Protein AF-A0A4Q2J8V8-F1 (afdb_monomer_lite)

InterPro domains:
  IPR059364 Domain of unknown function DUF8320 [PF26994] (10-157)

Secondary structure (DSSP, 8-state):
-----HHHHHHHHHHHHHHHHHHHHHHTTSTT-S-SHHHHHHHHHHHHHHHHHHS--S-SSPPHHHHHHHHHHHHHHHHHHHTTS-TTS--GGGGHHHHHHHHHHHHHHHTT-HHHHHHHHHHHHHHHHHHH-TTHHHHTTHHHHHHHHHHHHHHHHHHHHHHHHHHHHHHHHHHHHHHHHHHHHHHHHHHHHHHHHHHHHGGG-

pLDDT: mean 91.5, std 7.96, range [43.88, 98.44]

Radius of gyration: 29.3 Å; chains: 1; bounding box: 74×29×94 Å

Foldseek 3Di:
DPDPDPVVVLVVLVVLLVVLLVLLVVLLVDPQFPDNVLSVVLSVLLVVLSCVLSPDDPDLADDVVSLVSLLVSLQSNLVSLLVGHQLPDDSDSSLSSLSSNLSSLLSNLLSVNLVSSVNSLVSSQVSQCVRNRNVVCVVSCSVVSVVSSVVSNVVSVVVVVVVVVVVVVVVVVVVVVVVVVVVVVVVVVVVVVVVVVCVVCVVVD

Organism: NCBI:txid1817495

Structure (mmCIF, N/CA/C/O backbone):
data_AF-A0A4Q2J8V8-F1
#
_entry.id   AF-A0A4Q2J8V8-F1
#
loop_
_atom_site.group_PDB
_atom_site.id
_atom_site.type_symbol
_atom_site.label_atom_id
_atom_site.label_alt_id
_atom_site.label_comp_id
_atom_site.label_asym_id
_atom_site.label_entity_id
_atom_site.label_seq_id
_atom_site.pdbx_PDB_ins_code
_atom_site.Cartn_x
_atom_site.Cartn_y
_atom_site.Cartn_z
_atom_site.occupancy
_atom_site.B_iso_or_equiv
_atom_site.auth_seq_id
_atom_site.auth_comp_id
_atom_site.auth_asym_id
_atom_site.auth_atom_id
_atom_site.pdbx_PDB_model_num
ATOM 1 N N . MET A 1 1 ? -5.535 7.474 26.775 1.00 45.59 1 MET A N 1
ATOM 2 C CA . MET A 1 1 ? -5.120 6.498 25.738 1.00 45.59 1 MET A CA 1
ATOM 3 C C . MET A 1 1 ? -4.343 7.250 24.671 1.00 45.59 1 MET A C 1
ATOM 5 O O . MET A 1 1 ? -4.826 8.285 24.233 1.00 45.59 1 MET A O 1
ATOM 9 N N . ILE A 1 2 ? -3.155 6.781 24.283 1.00 43.88 2 ILE A N 1
ATOM 10 C CA . ILE A 1 2 ? -2.355 7.425 23.232 1.00 43.88 2 ILE A CA 1
ATOM 11 C C . ILE A 1 2 ? -2.978 7.044 21.883 1.00 43.88 2 ILE A C 1
ATOM 13 O O . ILE A 1 2 ? -2.693 5.987 21.329 1.00 43.88 2 ILE A O 1
ATOM 17 N N . SER A 1 3 ? -3.909 7.853 21.379 1.00 60.44 3 SER A N 1
ATOM 18 C CA . SER A 1 3 ? -4.409 7.704 20.014 1.00 60.44 3 SER A CA 1
ATOM 19 C C . SER A 1 3 ? -3.409 8.355 19.067 1.00 60.44 3 SER A C 1
ATOM 21 O O . SER A 1 3 ? -3.264 9.577 19.088 1.00 60.44 3 SER A O 1
ATOM 23 N N . VAL A 1 4 ? -2.730 7.566 18.234 1.00 66.81 4 VAL A N 1
ATOM 24 C CA . VAL A 1 4 ? -1.913 8.130 17.153 1.00 66.81 4 VAL A CA 1
ATOM 25 C C . VAL A 1 4 ? -2.839 8.946 16.247 1.00 66.81 4 VAL A C 1
ATOM 27 O O . VAL A 1 4 ? -3.830 8.404 15.739 1.00 66.81 4 VAL A O 1
ATOM 30 N N . PRO A 1 5 ? -2.586 10.251 16.063 1.00 76.62 5 PRO A N 1
ATOM 31 C CA . PRO A 1 5 ? -3.500 11.085 15.315 1.00 76.62 5 PRO A CA 1
ATOM 32 C C . PRO A 1 5 ? -3.429 10.723 13.829 1.00 76.62 5 PRO A C 1
ATOM 34 O O . PRO A 1 5 ? -2.355 10.535 13.259 1.00 76.62 5 PRO A O 1
ATOM 37 N N . ARG A 1 6 ? -4.594 10.630 13.178 1.00 77.94 6 ARG A N 1
ATOM 38 C CA . ARG A 1 6 ? -4.721 10.186 11.775 1.00 77.94 6 ARG A CA 1
ATOM 39 C C . ARG A 1 6 ? -3.856 11.002 10.810 1.00 77.94 6 ARG A C 1
ATOM 41 O O . ARG A 1 6 ? -3.369 10.453 9.829 1.00 77.94 6 ARG A O 1
ATOM 48 N N . TRP A 1 7 ? -3.664 12.291 11.092 1.00 80.38 7 TRP A N 1
ATOM 49 C CA . TRP A 1 7 ? -2.834 13.173 10.272 1.00 80.38 7 TRP A CA 1
ATOM 50 C C . TRP A 1 7 ? -1.360 12.767 10.281 1.00 80.38 7 TRP A C 1
ATOM 52 O O . TRP A 1 7 ? -0.717 12.897 9.249 1.00 80.38 7 TRP A O 1
ATOM 62 N N . LEU A 1 8 ? -0.844 12.208 11.382 1.00 84.25 8 LEU A N 1
ATOM 63 C CA . LEU A 1 8 ? 0.545 11.756 11.461 1.00 84.25 8 LEU A CA 1
ATOM 64 C C . LEU A 1 8 ? 0.777 10.548 10.549 1.00 84.25 8 LEU A C 1
ATOM 66 O O . LEU A 1 8 ? 1.771 10.498 9.837 1.00 84.25 8 LEU A O 1
ATOM 70 N N . LEU A 1 9 ? -0.175 9.609 10.513 1.00 83.69 9 LEU A N 1
ATOM 71 C CA . LEU A 1 9 ? -0.123 8.464 9.599 1.00 83.69 9 LEU A CA 1
ATOM 72 C C . LEU A 1 9 ? -0.198 8.908 8.131 1.00 83.69 9 LEU A C 1
ATOM 74 O O . LEU A 1 9 ? 0.529 8.378 7.297 1.00 83.69 9 LEU A O 1
ATOM 78 N N . MET A 1 10 ? -1.043 9.898 7.819 1.00 85.94 10 MET A N 1
ATOM 79 C CA . MET A 1 10 ? -1.139 10.464 6.466 1.00 85.94 10 MET A CA 1
ATOM 80 C C . MET A 1 10 ? 0.131 11.227 6.075 1.00 85.94 10 MET A C 1
ATOM 82 O O . MET A 1 10 ? 0.609 11.061 4.959 1.00 85.94 10 MET A O 1
ATOM 86 N N . ALA A 1 11 ? 0.704 12.013 6.990 1.00 88.88 11 ALA A N 1
ATOM 87 C CA . ALA A 1 11 ? 1.948 12.744 6.766 1.00 88.88 11 ALA A CA 1
ATOM 88 C C . ALA A 1 11 ? 3.130 11.791 6.556 1.00 88.88 11 ALA A C 1
ATOM 90 O O . ALA A 1 11 ? 3.909 11.981 5.628 1.00 88.88 11 ALA A O 1
ATOM 91 N N . LEU A 1 12 ? 3.228 10.730 7.361 1.00 90.94 12 LEU A N 1
ATOM 92 C CA . LEU A 1 12 ? 4.257 9.706 7.208 1.00 90.94 12 LEU A CA 1
ATOM 93 C C . LEU A 1 12 ? 4.132 8.991 5.857 1.00 90.94 12 LEU A C 1
ATOM 95 O O . LEU A 1 12 ? 5.120 8.862 5.138 1.00 90.94 12 LEU A O 1
ATOM 99 N N . ALA A 1 13 ? 2.917 8.582 5.480 1.00 92.25 13 ALA A N 1
ATOM 100 C CA . ALA A 1 13 ? 2.662 7.955 4.186 1.00 92.25 13 ALA A CA 1
ATOM 101 C C . ALA A 1 13 ? 2.977 8.896 3.010 1.00 92.25 13 ALA A C 1
ATOM 103 O O . ALA A 1 13 ? 3.591 8.471 2.031 1.00 92.25 13 ALA A O 1
ATOM 104 N N . ALA A 1 14 ? 2.614 10.178 3.118 1.00 94.12 14 ALA A N 1
ATOM 105 C CA . ALA A 1 14 ? 2.947 11.194 2.124 1.00 94.12 14 ALA A CA 1
ATOM 106 C C . ALA A 1 14 ? 4.464 11.403 2.012 1.00 94.12 14 ALA A C 1
ATOM 108 O O . ALA A 1 14 ? 4.983 11.480 0.903 1.00 94.12 14 ALA A O 1
ATOM 109 N N . MET A 1 15 ? 5.180 11.433 3.139 1.00 96.06 15 MET A N 1
ATOM 110 C CA . MET A 1 15 ? 6.633 11.604 3.177 1.00 96.06 15 MET A CA 1
ATOM 111 C C . MET A 1 15 ? 7.363 10.429 2.519 1.00 96.06 15 MET A C 1
ATOM 113 O O . MET A 1 15 ? 8.197 10.654 1.646 1.00 96.06 15 MET A O 1
ATOM 117 N N . PHE A 1 16 ? 7.013 9.185 2.867 1.00 95.44 16 PHE A N 1
ATOM 118 C CA . PHE A 1 16 ? 7.570 7.999 2.202 1.00 95.44 16 PHE A CA 1
ATOM 119 C C . PHE A 1 16 ? 7.258 7.989 0.707 1.00 95.44 16 PHE A C 1
ATOM 121 O O . PHE A 1 16 ? 8.121 7.683 -0.109 1.00 95.44 16 PHE A O 1
ATOM 128 N N . SER A 1 17 ? 6.041 8.374 0.330 1.00 96.38 17 SER A N 1
ATOM 129 C CA . SER A 1 17 ? 5.667 8.409 -1.080 1.00 96.38 17 SER A CA 1
ATOM 130 C C . SER A 1 17 ? 6.425 9.484 -1.855 1.00 96.38 17 SER A C 1
ATOM 132 O O . SER A 1 17 ? 6.898 9.216 -2.955 1.00 96.38 17 SER A O 1
ATOM 134 N N . GLY A 1 18 ? 6.594 10.671 -1.270 1.00 96.44 18 GLY A N 1
ATOM 135 C CA . GLY A 1 18 ? 7.409 11.740 -1.841 1.00 96.44 18 GLY A CA 1
ATOM 136 C C . GLY A 1 18 ? 8.874 11.334 -1.982 1.00 96.44 18 GLY A C 1
ATOM 137 O O . GLY A 1 18 ? 9.479 11.603 -3.014 1.00 96.44 18 GLY A O 1
ATOM 138 N N . TYR A 1 19 ? 9.423 10.613 -1.002 1.00 96.94 19 TYR A N 1
ATOM 139 C CA . TYR A 1 19 ? 10.772 10.055 -1.087 1.00 96.94 19 TYR A CA 1
ATOM 140 C C . TYR A 1 19 ? 10.945 9.129 -2.303 1.00 96.94 19 TYR A C 1
ATOM 142 O O . TYR A 1 19 ? 11.904 9.289 -3.054 1.00 96.94 19 TYR A O 1
ATOM 150 N N . HIS A 1 20 ? 9.986 8.237 -2.575 1.00 96.56 20 HIS A N 1
ATOM 151 C CA . HIS A 1 20 ? 10.044 7.364 -3.758 1.00 96.56 20 HIS A CA 1
ATOM 152 C C . HIS A 1 20 ? 9.942 8.134 -5.077 1.00 96.56 20 HIS A C 1
ATOM 154 O O . HIS A 1 20 ? 10.605 7.775 -6.046 1.00 96.56 20 HIS A O 1
ATOM 160 N N . VAL A 1 21 ? 9.163 9.222 -5.111 1.00 96.62 21 VAL A N 1
ATOM 161 C CA . VAL A 1 21 ? 9.118 10.127 -6.272 1.00 96.62 21 VAL A CA 1
ATOM 162 C C . VAL A 1 21 ? 10.477 10.792 -6.487 1.00 96.62 21 VAL A C 1
ATOM 164 O O . VAL A 1 21 ? 10.950 10.835 -7.618 1.00 96.62 21 VAL A O 1
ATOM 167 N N . VAL A 1 22 ? 11.134 11.261 -5.422 1.00 96.56 22 VAL A N 1
ATOM 168 C CA . VAL A 1 22 ? 12.486 11.838 -5.507 1.00 96.56 22 VAL A CA 1
ATOM 169 C C . VAL A 1 22 ? 13.489 10.811 -6.031 1.00 96.56 22 VAL A C 1
ATOM 171 O O . VAL A 1 22 ? 14.269 11.141 -6.922 1.00 96.56 22 VAL A O 1
ATOM 174 N N . LEU A 1 23 ? 13.438 9.564 -5.551 1.00 93.94 23 LEU A N 1
ATOM 175 C CA . LEU A 1 23 ? 14.290 8.489 -6.063 1.00 93.94 23 LEU A CA 1
ATOM 176 C C . LEU A 1 23 ? 14.040 8.224 -7.551 1.00 93.94 23 LEU A C 1
ATOM 178 O O . LEU A 1 23 ? 14.992 8.184 -8.330 1.00 93.94 23 LEU A O 1
ATOM 182 N N . GLY A 1 24 ? 12.780 8.114 -7.972 1.00 93.56 24 GLY A N 1
ATOM 183 C CA . GLY A 1 24 ? 12.466 7.894 -9.380 1.00 93.56 24 GLY A CA 1
ATOM 184 C C . GLY A 1 24 ? 12.870 9.069 -10.270 1.00 93.56 24 GLY A C 1
ATOM 185 O O . GLY A 1 24 ? 13.448 8.850 -11.331 1.00 93.56 24 GLY A O 1
ATOM 186 N N . VAL A 1 25 ? 12.685 10.314 -9.825 1.00 94.12 25 VAL A N 1
ATOM 187 C CA . VAL A 1 25 ? 13.192 11.492 -10.546 1.00 94.12 25 VAL A CA 1
ATOM 188 C C . VAL A 1 25 ? 14.720 11.481 -10.614 1.00 94.12 25 VAL A C 1
ATOM 190 O O . VAL A 1 25 ? 15.277 11.746 -11.673 1.00 94.12 25 VAL A O 1
ATOM 193 N N . SER A 1 26 ? 15.410 11.120 -9.529 1.00 92.25 26 SER A N 1
ATOM 194 C CA . SER A 1 26 ? 16.874 11.020 -9.534 1.00 92.25 26 SER A CA 1
ATOM 195 C C . SER A 1 26 ? 17.377 9.935 -10.489 1.00 92.25 26 SER A C 1
ATOM 197 O O . SER A 1 26 ? 18.391 10.134 -11.150 1.00 92.25 26 SER A O 1
ATOM 199 N N . SER A 1 27 ? 16.629 8.838 -10.656 1.00 91.25 27 SER A N 1
ATOM 200 C CA . SER A 1 27 ? 16.987 7.776 -11.603 1.00 91.25 27 SER A CA 1
ATOM 201 C C . SER A 1 27 ? 16.962 8.229 -13.066 1.00 91.25 27 SER A C 1
ATOM 203 O O . SER A 1 27 ? 17.687 7.663 -13.874 1.00 91.25 27 SER A O 1
ATOM 205 N N . LEU A 1 28 ? 16.210 9.289 -13.400 1.00 89.06 28 LEU A N 1
ATOM 206 C CA . LEU A 1 28 ? 16.206 9.879 -14.747 1.00 89.06 28 LEU A CA 1
ATOM 207 C C . LEU A 1 28 ? 17.520 10.588 -15.093 1.00 89.06 28 LEU A C 1
ATOM 209 O O . LEU A 1 28 ? 17.801 10.793 -16.268 1.00 89.06 28 LEU A O 1
ATOM 213 N N . SER A 1 29 ? 18.302 10.990 -14.086 1.00 84.19 29 SER A N 1
ATOM 214 C CA . SER A 1 29 ? 19.628 11.588 -14.295 1.00 84.19 29 SER A CA 1
ATOM 215 C C . SER A 1 29 ? 20.743 10.555 -14.462 1.00 84.19 29 SER A C 1
ATOM 217 O O . SER A 1 29 ? 21.890 10.932 -14.688 1.00 84.19 29 SER A O 1
ATOM 219 N N . THR A 1 30 ? 20.416 9.266 -14.358 1.00 78.25 30 THR A N 1
ATOM 220 C CA . THR A 1 30 ? 21.373 8.169 -14.482 1.00 78.25 30 THR A CA 1
ATOM 221 C C . THR A 1 30 ? 21.195 7.470 -15.831 1.00 78.25 30 THR A C 1
ATOM 223 O O . THR A 1 30 ? 20.083 7.087 -16.190 1.00 78.25 30 THR A O 1
ATOM 226 N N . ASP A 1 31 ? 22.293 7.193 -16.538 1.00 78.94 31 ASP A N 1
ATOM 227 C CA . ASP A 1 31 ? 22.302 6.498 -17.844 1.00 78.94 31 ASP A CA 1
ATOM 228 C C . ASP A 1 31 ? 21.993 4.984 -17.758 1.00 78.94 31 ASP A C 1
ATOM 230 O O . ASP A 1 31 ? 22.328 4.207 -18.648 1.00 78.94 31 ASP A O 1
ATOM 234 N N . VAL A 1 32 ? 21.350 4.534 -16.678 1.00 82.25 32 VAL A N 1
ATOM 235 C CA . VAL A 1 32 ? 20.979 3.122 -16.463 1.00 82.25 32 VAL A CA 1
ATOM 236 C C . VAL A 1 32 ? 19.744 2.737 -17.286 1.00 82.25 32 VAL A C 1
ATOM 238 O O . VAL A 1 32 ? 19.481 1.558 -17.499 1.00 82.25 32 VAL A O 1
ATOM 241 N N . THR A 1 33 ? 18.967 3.718 -17.753 1.00 82.69 33 THR A N 1
ATOM 242 C CA . THR A 1 33 ? 17.658 3.477 -18.373 1.00 82.69 33 THR A CA 1
ATOM 243 C C . THR A 1 33 ? 17.691 3.725 -19.874 1.00 82.69 33 THR A C 1
ATOM 245 O O . THR A 1 33 ? 18.186 4.751 -20.331 1.00 82.69 33 THR A O 1
ATOM 248 N N . ALA A 1 34 ? 17.137 2.794 -20.657 1.00 82.56 34 ALA A N 1
ATOM 249 C CA . ALA A 1 34 ? 17.135 2.906 -22.119 1.00 82.56 34 ALA A CA 1
ATOM 250 C C . ALA A 1 34 ? 16.266 4.072 -22.630 1.00 82.56 34 ALA A C 1
ATOM 252 O O . ALA A 1 34 ? 16.571 4.692 -23.649 1.00 82.56 34 ALA A O 1
ATOM 253 N N . SER A 1 35 ? 15.172 4.378 -21.928 1.00 89.75 35 SER A N 1
ATOM 254 C CA . SER A 1 35 ? 14.306 5.517 -22.215 1.00 89.75 35 SER A CA 1
ATOM 255 C C . SER A 1 35 ? 13.733 6.116 -20.926 1.00 89.75 35 SER A C 1
ATOM 257 O O . SER A 1 35 ? 13.268 5.369 -20.062 1.00 89.75 35 SER A O 1
ATOM 259 N N . PRO A 1 36 ? 13.656 7.455 -20.806 1.00 91.75 36 PRO A N 1
ATOM 260 C CA . PRO A 1 36 ? 13.073 8.100 -19.630 1.00 91.75 36 PRO A CA 1
ATOM 261 C C . PRO A 1 36 ? 11.540 7.989 -19.577 1.00 91.75 36 PRO A C 1
ATOM 263 O O . PRO A 1 36 ? 10.939 8.107 -18.508 1.00 91.75 36 PRO A O 1
ATOM 266 N N . TRP A 1 37 ? 10.872 7.768 -20.715 1.00 94.69 37 TRP A N 1
ATOM 267 C CA . TRP A 1 37 ? 9.411 7.875 -20.808 1.00 94.69 37 TRP A CA 1
ATOM 268 C C . TRP A 1 37 ? 8.645 6.871 -19.933 1.00 94.69 37 TRP A C 1
ATOM 270 O O . TRP A 1 37 ? 7.728 7.303 -19.230 1.00 94.69 37 TRP A O 1
ATOM 280 N N . PRO A 1 38 ? 8.998 5.571 -19.885 1.00 94.81 38 PRO A N 1
ATOM 281 C CA . PRO A 1 38 ? 8.308 4.613 -19.016 1.00 94.81 38 PRO A CA 1
ATOM 282 C C . PRO A 1 38 ? 8.432 4.954 -17.528 1.00 94.81 38 PRO A C 1
ATOM 284 O O . PRO A 1 38 ? 7.484 4.748 -16.772 1.00 94.81 38 PRO A O 1
ATOM 287 N N . ILE A 1 39 ? 9.558 5.544 -17.115 1.00 94.50 39 ILE A N 1
ATOM 288 C CA . ILE A 1 39 ? 9.787 5.986 -15.733 1.00 94.50 39 ILE A CA 1
ATOM 289 C C . ILE A 1 39 ? 8.921 7.200 -15.411 1.00 94.50 39 ILE A C 1
ATOM 291 O O . ILE A 1 39 ? 8.288 7.235 -14.359 1.00 94.50 39 ILE A O 1
ATOM 295 N N . ILE A 1 40 ? 8.830 8.169 -16.328 1.00 95.75 40 ILE A N 1
ATOM 296 C CA . ILE A 1 40 ? 7.947 9.334 -16.175 1.00 95.75 40 ILE A CA 1
ATOM 297 C C . ILE A 1 40 ? 6.487 8.883 -16.043 1.00 95.75 40 ILE A C 1
ATOM 299 O O . ILE A 1 40 ? 5.779 9.339 -15.145 1.00 95.75 40 ILE A O 1
ATOM 303 N N . VAL A 1 41 ? 6.037 7.948 -16.885 1.00 97.38 41 VAL A N 1
ATOM 304 C CA . VAL A 1 41 ? 4.679 7.386 -16.796 1.00 97.38 41 VAL A CA 1
ATOM 305 C C . VAL A 1 41 ? 4.471 6.671 -15.458 1.00 97.38 41 VAL A C 1
ATOM 307 O O . VAL A 1 41 ? 3.460 6.906 -14.796 1.00 97.38 41 VAL A O 1
ATOM 310 N N . ALA A 1 42 ? 5.431 5.854 -15.018 1.00 97.31 42 ALA A N 1
ATOM 311 C CA . ALA A 1 42 ? 5.375 5.170 -13.728 1.00 97.31 42 ALA A CA 1
ATOM 312 C C . ALA A 1 42 ? 5.293 6.155 -12.545 1.00 97.31 42 ALA A C 1
ATOM 314 O O . ALA A 1 42 ? 4.480 5.961 -11.641 1.00 97.31 42 ALA A O 1
ATOM 315 N N . LEU A 1 43 ? 6.075 7.240 -12.573 1.00 97.62 43 LEU A N 1
ATOM 316 C CA . LEU A 1 43 ? 6.043 8.308 -11.571 1.00 97.62 43 LEU A CA 1
ATOM 317 C C . LEU A 1 43 ? 4.677 8.994 -11.510 1.00 97.62 43 LEU A C 1
ATOM 319 O O . LEU A 1 43 ? 4.135 9.180 -10.420 1.00 97.62 43 LEU A O 1
ATOM 323 N N . VAL A 1 44 ? 4.100 9.337 -12.665 1.00 97.94 44 VAL A N 1
ATOM 324 C CA . VAL A 1 44 ? 2.778 9.975 -12.737 1.00 97.94 44 VAL A CA 1
ATOM 325 C C . VAL A 1 44 ? 1.696 9.040 -12.198 1.00 97.94 44 VAL A C 1
ATOM 327 O O . VAL A 1 44 ? 0.903 9.455 -11.354 1.00 97.94 44 VAL A O 1
ATOM 330 N N . LEU A 1 45 ? 1.684 7.774 -12.625 1.00 98.25 45 LEU A N 1
ATOM 331 C CA . LEU A 1 45 ? 0.721 6.778 -12.145 1.00 98.25 45 LEU A CA 1
ATOM 332 C C . LEU A 1 45 ? 0.803 6.598 -10.626 1.00 98.25 45 LEU A C 1
ATOM 334 O O . LEU A 1 45 ? -0.219 6.626 -9.939 1.00 98.25 45 LEU A O 1
ATOM 338 N N . TYR A 1 46 ? 2.021 6.471 -10.100 1.00 98.25 46 TYR A N 1
ATOM 339 C CA . TYR A 1 46 ? 2.265 6.327 -8.671 1.00 98.25 46 TYR A CA 1
ATOM 340 C C . TYR A 1 46 ? 1.827 7.556 -7.871 1.00 98.25 46 TYR A C 1
ATOM 342 O O . TYR A 1 46 ? 1.137 7.423 -6.857 1.00 98.25 46 TYR A O 1
ATOM 350 N N . ALA A 1 47 ? 2.197 8.754 -8.328 1.00 97.62 47 ALA A N 1
ATOM 351 C CA . ALA A 1 47 ? 1.844 10.002 -7.665 1.00 97.62 47 ALA A CA 1
ATOM 352 C C . ALA A 1 47 ? 0.324 10.207 -7.638 1.00 97.62 47 ALA A C 1
ATOM 354 O O . ALA A 1 47 ? -0.232 10.517 -6.585 1.00 97.62 47 ALA A O 1
ATOM 355 N N . VAL A 1 48 ? -0.362 9.970 -8.762 1.00 97.81 48 VAL A N 1
ATOM 356 C CA . VAL A 1 48 ? -1.825 10.088 -8.854 1.00 97.81 48 VAL A CA 1
ATOM 357 C C . VAL A 1 48 ? -2.514 9.095 -7.920 1.00 97.81 48 VAL A C 1
ATOM 359 O O . VAL A 1 48 ? -3.361 9.507 -7.127 1.00 97.81 48 VAL A O 1
ATOM 362 N N . ALA A 1 49 ? -2.132 7.815 -7.957 1.00 97.62 49 ALA A N 1
ATOM 363 C CA . ALA A 1 49 ? -2.706 6.799 -7.074 1.00 97.62 49 ALA A CA 1
ATOM 364 C C . ALA A 1 49 ? -2.502 7.159 -5.598 1.00 97.62 49 ALA A C 1
ATOM 366 O O . ALA A 1 49 ? -3.453 7.193 -4.822 1.00 97.62 49 ALA A O 1
ATOM 367 N N . THR A 1 50 ? -1.282 7.554 -5.231 1.00 96.69 50 THR A N 1
ATOM 368 C CA . THR A 1 50 ? -0.951 7.965 -3.864 1.00 96.69 50 THR A CA 1
ATOM 369 C C . THR A 1 50 ? -1.791 9.161 -3.411 1.00 96.69 50 THR A C 1
ATOM 371 O O . THR A 1 50 ? -2.371 9.126 -2.325 1.00 96.69 50 THR A O 1
ATOM 374 N N . VAL A 1 51 ? -1.886 10.220 -4.222 1.00 95.94 51 VAL A N 1
ATOM 375 C CA . VAL A 1 51 ? -2.654 11.429 -3.880 1.00 95.94 51 VAL A CA 1
ATOM 376 C C . VAL A 1 51 ? -4.131 11.097 -3.682 1.00 95.94 51 VAL A C 1
ATOM 378 O O . VAL A 1 51 ? -4.728 11.532 -2.696 1.00 95.94 51 VAL A O 1
ATOM 381 N N . LEU A 1 52 ? -4.717 10.287 -4.565 1.00 95.12 52 LEU A N 1
ATOM 382 C CA . LEU A 1 52 ? -6.106 9.849 -4.428 1.00 95.12 52 LEU A CA 1
ATOM 383 C C . LEU A 1 52 ? -6.309 8.977 -3.178 1.00 95.12 52 LEU A C 1
ATOM 385 O O . LEU A 1 52 ? -7.314 9.116 -2.475 1.00 95.12 52 LEU A O 1
ATOM 389 N N . SER A 1 53 ? -5.348 8.109 -2.865 1.00 93.81 53 SER A N 1
ATOM 390 C CA . SER A 1 53 ? -5.400 7.192 -1.722 1.00 93.81 53 SER A CA 1
ATOM 391 C C . SER A 1 53 ? -5.197 7.883 -0.375 1.00 93.81 53 SER A C 1
ATOM 393 O O . SER A 1 53 ? -5.788 7.445 0.620 1.00 93.81 53 SER A O 1
ATOM 395 N N . LEU A 1 54 ? -4.448 8.989 -0.346 1.00 92.12 54 LEU A N 1
ATOM 396 C CA . LEU A 1 54 ? -4.246 9.844 0.828 1.00 92.12 54 LEU A CA 1
ATOM 397 C C . LEU A 1 54 ? -5.265 10.982 0.950 1.00 92.12 54 LEU A C 1
ATOM 399 O O . LEU A 1 54 ? -5.298 11.650 1.986 1.00 92.12 54 LEU A O 1
ATOM 403 N N . TRP A 1 55 ? -6.110 11.198 -0.063 1.00 88.81 55 TRP A N 1
ATOM 404 C CA . TRP A 1 55 ? -7.083 12.284 -0.053 1.00 88.81 55 TRP A CA 1
ATOM 405 C C . TRP A 1 55 ? -7.976 12.226 1.201 1.00 88.81 55 TRP A C 1
ATOM 407 O O . TRP A 1 55 ? -8.460 11.140 1.551 1.00 88.81 55 TRP A O 1
ATOM 417 N N . PRO A 1 56 ? -8.246 13.364 1.879 1.00 78.88 56 PRO A N 1
ATOM 418 C CA . PRO A 1 56 ? -9.067 13.398 3.086 1.00 78.88 56 PRO A CA 1
ATOM 419 C C . PRO A 1 56 ? -10.482 12.849 2.847 1.00 78.88 56 PRO A C 1
ATOM 421 O O . PRO A 1 56 ? -11.402 13.552 2.432 1.00 78.88 56 PRO A O 1
ATOM 424 N N . ALA A 1 57 ? -10.679 11.561 3.124 1.00 74.19 57 ALA A N 1
ATOM 425 C CA . ALA A 1 57 ? -11.955 10.884 2.955 1.00 74.19 57 ALA A CA 1
ATOM 426 C C . ALA A 1 57 ? -12.667 10.709 4.303 1.00 74.19 57 ALA A C 1
ATOM 428 O O . ALA A 1 57 ? -12.079 10.263 5.290 1.00 74.19 57 ALA A O 1
ATOM 429 N N . ARG A 1 58 ? -13.982 10.973 4.331 1.00 69.31 58 ARG A N 1
ATOM 430 C CA . ARG A 1 58 ? -14.833 10.741 5.517 1.00 69.31 58 ARG A CA 1
ATOM 431 C C . ARG A 1 58 ? -14.949 9.259 5.896 1.00 69.31 58 ARG A C 1
ATOM 433 O O . ARG A 1 58 ? -15.231 8.936 7.047 1.00 69.31 58 ARG A O 1
ATOM 440 N N . ARG A 1 59 ? -14.760 8.343 4.938 1.00 77.12 59 ARG A N 1
ATOM 441 C CA . ARG A 1 59 ? -14.900 6.893 5.149 1.00 77.12 59 ARG A CA 1
ATOM 442 C C . ARG A 1 59 ? -13.577 6.266 5.580 1.00 77.12 59 ARG A C 1
ATOM 444 O O . ARG A 1 59 ? -12.542 6.463 4.949 1.00 77.12 59 ARG A O 1
ATOM 451 N N . ALA A 1 60 ? -13.641 5.440 6.626 1.00 76.50 60 ALA A N 1
ATOM 452 C CA . ALA A 1 60 ? -12.487 4.690 7.119 1.00 76.50 60 ALA A CA 1
ATOM 453 C C . ALA A 1 60 ? -12.012 3.598 6.141 1.00 76.50 60 ALA A C 1
ATOM 455 O O . ALA A 1 60 ? -10.819 3.320 6.098 1.00 76.50 60 ALA A O 1
ATOM 456 N N . ARG A 1 61 ? -12.930 2.989 5.375 1.00 87.94 61 ARG A N 1
ATOM 457 C CA . ARG A 1 61 ? -12.612 2.024 4.310 1.00 87.94 61 ARG A CA 1
ATOM 458 C C . ARG A 1 61 ? -12.515 2.750 2.969 1.00 87.94 61 ARG A C 1
ATOM 460 O O . ARG A 1 61 ? -13.389 3.554 2.640 1.00 87.94 61 ARG A O 1
ATOM 467 N N . MET A 1 62 ? -11.463 2.452 2.221 1.00 91.19 62 MET A N 1
ATOM 468 C CA . MET A 1 62 ? -11.243 2.909 0.849 1.00 91.19 62 MET A CA 1
ATOM 469 C C . MET A 1 62 ? -12.255 2.309 -0.134 1.00 91.19 62 MET A C 1
ATOM 471 O O . MET A 1 62 ? -12.613 1.148 0.041 1.00 91.19 62 MET A O 1
ATOM 475 N N . PRO A 1 63 ? -12.756 3.060 -1.134 1.00 93.88 63 PRO A N 1
ATOM 476 C CA . PRO A 1 63 ? -13.653 2.495 -2.140 1.00 93.88 63 PRO A CA 1
ATOM 477 C C . PRO A 1 63 ? -12.927 1.466 -3.016 1.00 93.88 63 PRO A C 1
ATOM 479 O O . PRO A 1 63 ? -11.737 1.606 -3.287 1.00 93.88 63 PRO A O 1
ATOM 482 N N . ASP A 1 64 ? -13.656 0.444 -3.466 1.00 94.75 64 ASP A N 1
ATOM 483 C CA . ASP A 1 64 ? -13.069 -0.711 -4.158 1.00 94.75 64 ASP A CA 1
ATOM 484 C C . ASP A 1 64 ? -12.461 -0.347 -5.521 1.00 94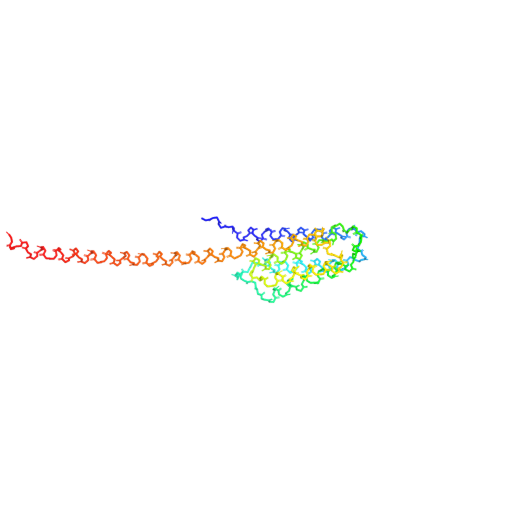.75 64 ASP A C 1
ATOM 486 O O . ASP A 1 64 ? -11.428 -0.898 -5.883 1.00 94.75 64 ASP A O 1
ATOM 490 N N . TRP A 1 65 ? -13.013 0.645 -6.234 1.00 95.62 65 TRP A N 1
ATOM 491 C CA . TRP A 1 65 ? -12.428 1.133 -7.492 1.00 95.62 65 TRP A CA 1
ATOM 492 C C . TRP A 1 65 ? -11.037 1.743 -7.290 1.00 95.62 65 TRP A C 1
ATOM 494 O O . TRP A 1 65 ? -10.154 1.556 -8.119 1.00 95.62 65 TRP A O 1
ATOM 504 N N . LEU A 1 66 ? -10.825 2.446 -6.172 1.00 96.25 66 LEU A N 1
ATOM 505 C CA . LEU A 1 66 ? -9.533 3.049 -5.866 1.00 96.25 66 LEU A CA 1
ATOM 506 C C . LEU A 1 66 ? -8.546 1.961 -5.436 1.00 96.25 66 LEU A C 1
ATOM 508 O O . LEU A 1 66 ? -7.370 2.033 -5.755 1.00 96.25 66 LEU A O 1
ATOM 512 N N . ALA A 1 67 ? -9.026 0.925 -4.744 1.00 96.94 67 ALA A N 1
ATOM 513 C CA . ALA A 1 67 ? -8.200 -0.228 -4.402 1.00 96.94 67 ALA A CA 1
ATOM 514 C C . ALA A 1 67 ? -7.782 -0.999 -5.666 1.00 96.94 67 ALA A C 1
ATOM 516 O O . ALA A 1 67 ? -6.632 -1.404 -5.794 1.00 96.94 67 ALA A O 1
ATOM 517 N N . ALA A 1 68 ? -8.691 -1.144 -6.632 1.00 97.62 68 ALA A N 1
ATOM 518 C CA . ALA A 1 68 ? -8.374 -1.702 -7.940 1.00 97.62 68 ALA A CA 1
ATOM 519 C C . ALA A 1 68 ? -7.368 -0.830 -8.713 1.00 97.62 68 ALA A C 1
ATOM 521 O O . ALA A 1 68 ? -6.472 -1.382 -9.347 1.00 97.62 68 ALA A O 1
ATOM 522 N N . LEU A 1 69 ? -7.467 0.505 -8.624 1.00 98.00 69 LEU A N 1
ATOM 523 C CA . LEU A 1 69 ? -6.469 1.422 -9.184 1.00 98.00 69 LEU A CA 1
ATOM 524 C C . LEU A 1 69 ? -5.092 1.201 -8.548 1.00 98.00 69 LEU A C 1
ATOM 526 O O . LEU A 1 69 ? -4.123 1.007 -9.274 1.00 98.00 69 LEU A O 1
ATOM 530 N N . ASP A 1 70 ? -5.009 1.180 -7.216 1.00 98.06 70 ASP A N 1
ATOM 531 C CA . ASP A 1 70 ? -3.752 0.947 -6.498 1.00 98.06 70 ASP A CA 1
ATOM 532 C C . ASP A 1 70 ? -3.133 -0.404 -6.879 1.00 98.06 70 ASP A C 1
ATOM 534 O O . ASP A 1 70 ? -1.922 -0.496 -7.078 1.00 98.06 70 ASP A O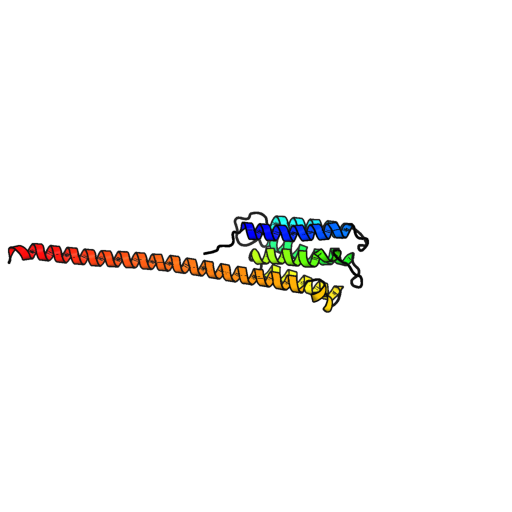 1
ATOM 538 N N . LEU A 1 71 ? -3.958 -1.447 -7.029 1.00 98.38 71 LEU A N 1
ATOM 539 C CA . LEU A 1 71 ? -3.506 -2.756 -7.496 1.00 98.38 71 LEU A CA 1
ATOM 540 C C . LEU A 1 71 ? -2.967 -2.688 -8.925 1.00 98.38 71 LEU A C 1
ATOM 542 O O . LEU A 1 71 ? -1.877 -3.182 -9.188 1.00 98.38 71 LEU A O 1
ATOM 546 N N . ALA A 1 72 ? -3.712 -2.068 -9.843 1.00 98.31 72 ALA A N 1
ATOM 547 C CA . ALA A 1 72 ? -3.298 -1.924 -11.233 1.00 98.31 72 ALA A CA 1
ATOM 548 C C . ALA A 1 72 ? -1.967 -1.168 -11.335 1.00 98.31 72 ALA A C 1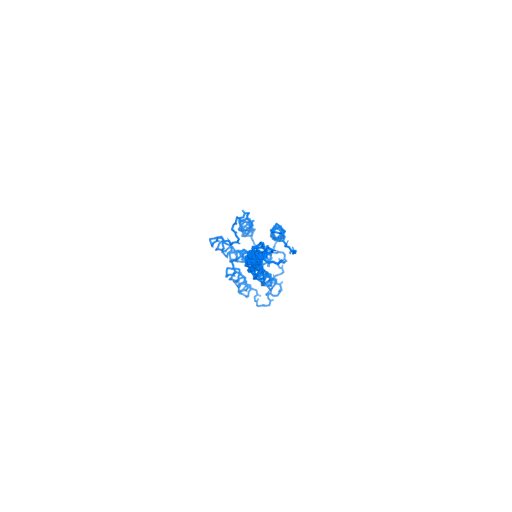
ATOM 550 O O . ALA A 1 72 ? -1.056 -1.617 -12.024 1.00 98.31 72 ALA A O 1
ATOM 551 N N . VAL A 1 73 ? -1.815 -0.075 -10.585 1.00 98.38 73 VAL A N 1
ATOM 552 C CA . VAL A 1 73 ? -0.565 0.689 -10.483 1.00 98.38 73 VAL A CA 1
ATOM 553 C C . VAL A 1 73 ? 0.549 -0.183 -9.898 1.00 98.38 73 VAL A C 1
ATOM 555 O O . VAL A 1 73 ? 1.635 -0.228 -10.467 1.00 98.38 73 VAL A O 1
ATOM 558 N N . GLY A 1 74 ? 0.271 -0.959 -8.847 1.00 97.81 74 GLY A N 1
ATOM 559 C CA . GLY A 1 74 ? 1.216 -1.911 -8.258 1.00 97.81 74 GLY A CA 1
ATOM 560 C C . GLY A 1 74 ? 1.720 -3.000 -9.214 1.00 97.81 74 GLY A C 1
ATOM 561 O O . GLY A 1 74 ? 2.831 -3.491 -9.037 1.00 97.81 74 GLY A O 1
ATOM 562 N N . ILE A 1 75 ? 0.937 -3.350 -10.237 1.00 98.19 75 ILE A N 1
ATOM 563 C CA . ILE A 1 75 ? 1.301 -4.325 -11.278 1.00 98.19 75 ILE A CA 1
ATOM 564 C C . ILE A 1 75 ? 2.029 -3.647 -12.445 1.00 98.19 75 ILE A C 1
ATOM 566 O O . ILE A 1 75 ? 3.015 -4.171 -12.958 1.00 98.19 75 ILE A O 1
ATOM 570 N N . VAL A 1 76 ? 1.550 -2.476 -12.869 1.00 98.12 76 VAL A N 1
ATOM 571 C CA . VAL A 1 76 ? 2.076 -1.748 -14.031 1.00 98.12 76 VAL A CA 1
ATOM 572 C C . VAL A 1 76 ? 3.449 -1.140 -13.745 1.00 98.12 76 VAL A C 1
ATOM 574 O O . VAL A 1 76 ? 4.313 -1.181 -14.618 1.00 98.12 76 VAL A O 1
ATOM 577 N N . LEU A 1 77 ? 3.680 -0.610 -12.537 1.00 97.19 77 LEU A N 1
ATOM 578 C CA . LEU A 1 77 ? 4.955 0.013 -12.160 1.00 97.19 77 LEU A CA 1
ATOM 579 C C . LEU A 1 77 ? 6.157 -0.920 -12.368 1.00 97.19 77 LEU A C 1
ATOM 581 O O . LEU A 1 77 ? 7.072 -0.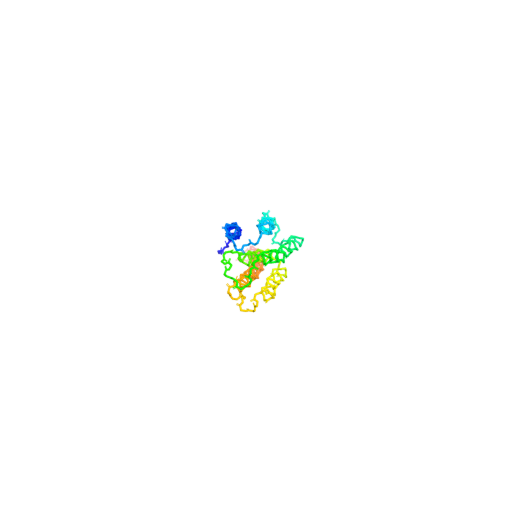525 -13.093 1.00 97.19 77 LEU A O 1
ATOM 585 N N . PRO A 1 78 ? 6.174 -2.138 -11.787 1.00 96.94 78 PRO A N 1
ATOM 586 C CA . PRO A 1 78 ? 7.280 -3.061 -11.983 1.00 96.94 78 PRO A CA 1
ATOM 587 C C . PRO A 1 78 ? 7.523 -3.376 -13.453 1.00 96.94 78 PRO A C 1
ATOM 589 O O . PRO A 1 78 ? 8.665 -3.340 -13.890 1.00 96.94 78 PRO A O 1
ATOM 592 N N . VAL A 1 79 ? 6.469 -3.609 -14.242 1.00 97.19 79 VAL A N 1
ATOM 593 C CA . VAL A 1 79 ? 6.597 -3.919 -15.675 1.00 97.19 79 VAL A CA 1
ATOM 594 C C . VAL A 1 79 ? 7.197 -2.744 -16.451 1.00 97.19 79 VAL A C 1
ATOM 596 O O . VAL A 1 79 ? 8.134 -2.937 -17.222 1.00 97.19 79 VAL A O 1
ATOM 599 N N . LEU A 1 80 ? 6.705 -1.521 -16.226 1.00 95.81 80 LEU A N 1
ATOM 600 C CA . LEU A 1 80 ? 7.222 -0.327 -16.897 1.00 95.81 80 LEU A CA 1
ATOM 601 C C . LEU A 1 80 ? 8.685 -0.074 -16.549 1.00 95.81 80 LEU A C 1
ATOM 603 O O . LEU A 1 80 ? 9.495 0.127 -17.449 1.00 95.81 80 LEU A O 1
ATOM 607 N N . VAL A 1 81 ? 9.031 -0.093 -15.262 1.00 96.00 81 VAL A N 1
ATOM 608 C CA . VAL A 1 81 ? 10.383 0.261 -14.823 1.00 96.00 81 VAL A CA 1
ATOM 609 C C . VAL A 1 81 ? 11.378 -0.836 -15.186 1.00 96.00 81 VAL A C 1
ATOM 611 O O . VAL A 1 81 ? 12.402 -0.537 -15.786 1.00 96.00 81 VAL A O 1
ATOM 614 N N . THR A 1 82 ? 11.067 -2.110 -14.932 1.00 95.69 82 THR A N 1
ATOM 615 C CA . THR A 1 82 ? 11.993 -3.211 -15.256 1.00 95.69 82 THR A CA 1
ATOM 616 C C . THR A 1 82 ? 12.191 -3.435 -16.752 1.00 95.69 82 THR A C 1
ATOM 618 O O . THR A 1 82 ? 13.228 -3.959 -17.139 1.00 95.69 82 THR A O 1
ATOM 621 N N . SER A 1 83 ? 11.271 -2.973 -17.610 1.00 94.94 83 SER A N 1
ATOM 622 C CA . SER A 1 83 ? 11.496 -2.954 -19.065 1.00 94.94 83 SER A CA 1
ATOM 623 C C . SER A 1 83 ? 12.657 -2.050 -19.498 1.00 94.94 83 SER A C 1
ATOM 625 O O . SER A 1 83 ? 13.124 -2.164 -20.627 1.00 94.94 83 SER A O 1
ATOM 627 N N . GLN A 1 84 ? 13.094 -1.138 -18.623 1.00 94.75 84 GLN A N 1
ATOM 628 C CA . GLN A 1 84 ? 14.170 -0.183 -18.887 1.00 94.75 84 GLN A CA 1
ATOM 629 C C . GLN A 1 84 ? 15.478 -0.537 -18.180 1.00 94.75 84 GLN A C 1
ATOM 631 O O . GLN A 1 84 ? 16.450 0.189 -18.358 1.00 94.75 84 GLN A O 1
ATOM 636 N N . LEU A 1 85 ? 15.492 -1.597 -17.367 1.00 93.31 85 LEU A N 1
ATOM 637 C CA . LEU A 1 85 ? 16.607 -1.952 -16.493 1.00 93.31 85 LEU A CA 1
ATOM 638 C C . LEU A 1 85 ? 17.191 -3.311 -16.874 1.00 93.31 85 LEU A C 1
ATOM 640 O O . LEU A 1 85 ? 16.473 -4.205 -17.323 1.00 93.31 85 LEU A O 1
ATOM 644 N N . ASP A 1 86 ? 18.484 -3.481 -16.618 1.00 91.50 86 ASP A N 1
ATOM 645 C CA . ASP A 1 86 ? 19.167 -4.767 -16.747 1.00 91.50 86 ASP A CA 1
ATOM 646 C C . ASP A 1 86 ? 19.195 -5.469 -15.376 1.00 91.50 86 ASP A C 1
ATOM 648 O O . ASP A 1 86 ? 19.782 -4.931 -14.434 1.00 91.50 86 ASP A O 1
ATOM 652 N N . PRO A 1 87 ? 18.591 -6.663 -15.222 1.00 91.19 87 PRO A N 1
ATOM 653 C CA . PRO A 1 87 ? 18.582 -7.389 -13.950 1.00 91.19 87 PRO A CA 1
ATOM 654 C C . PRO A 1 87 ? 19.972 -7.819 -13.464 1.00 91.19 87 PRO A C 1
ATOM 656 O O . PRO A 1 87 ? 20.122 -8.141 -12.287 1.00 91.19 87 PRO A O 1
ATOM 659 N N . SER A 1 88 ? 20.978 -7.843 -14.343 1.00 89.31 88 SER A N 1
ATOM 660 C CA . SER A 1 88 ? 22.359 -8.204 -14.011 1.00 89.31 88 SER A CA 1
ATOM 661 C C . SER A 1 88 ? 23.254 -7.007 -13.668 1.00 89.31 88 SER A C 1
ATOM 663 O O . SER A 1 88 ? 24.358 -7.200 -13.156 1.00 89.31 88 SER A O 1
ATOM 665 N N . ALA A 1 89 ? 22.779 -5.782 -13.910 1.00 88.75 89 ALA A N 1
ATOM 666 C CA . ALA A 1 89 ? 23.509 -4.553 -13.627 1.00 88.75 89 ALA A CA 1
ATOM 667 C C . ALA A 1 89 ? 23.187 -3.986 -12.234 1.00 88.75 89 ALA A C 1
ATOM 669 O O . ALA A 1 89 ? 22.126 -4.239 -11.653 1.00 88.75 89 ALA A O 1
ATOM 670 N N . ASP A 1 90 ? 24.091 -3.152 -11.713 1.00 86.94 90 ASP A N 1
ATOM 671 C CA . ASP A 1 90 ? 23.786 -2.325 -10.547 1.00 86.94 90 ASP A CA 1
ATOM 672 C C . ASP A 1 90 ? 22.857 -1.178 -10.962 1.00 86.94 90 ASP A C 1
ATOM 674 O O . ASP A 1 90 ? 23.265 -0.193 -11.577 1.00 86.94 90 ASP A O 1
ATOM 678 N N . ASN A 1 91 ? 21.577 -1.337 -10.635 1.00 88.69 91 ASN A N 1
ATOM 679 C CA . ASN A 1 91 ? 20.533 -0.386 -10.992 1.00 88.69 91 ASN A CA 1
ATOM 680 C C . ASN A 1 91 ? 20.404 0.778 -9.995 1.00 88.69 91 ASN A C 1
ATOM 682 O O . ASN A 1 91 ? 19.607 1.691 -10.229 1.00 88.69 91 ASN A O 1
ATOM 686 N N . GLY A 1 92 ? 21.137 0.756 -8.873 1.00 88.25 92 GLY A N 1
ATOM 687 C CA . GLY A 1 92 ? 21.081 1.789 -7.838 1.00 88.25 92 GLY A CA 1
ATOM 688 C C . GLY A 1 92 ? 19.648 2.215 -7.480 1.00 88.25 92 GLY A C 1
ATOM 689 O O . GLY A 1 92 ? 18.768 1.394 -7.203 1.00 88.25 92 GLY A O 1
ATOM 690 N N . TYR A 1 93 ? 19.388 3.525 -7.539 1.00 87.06 93 TYR A N 1
ATOM 691 C CA . TYR A 1 93 ? 18.081 4.115 -7.221 1.00 87.06 93 TYR A CA 1
ATOM 692 C C . TYR A 1 93 ? 16.976 3.834 -8.252 1.00 87.06 93 TYR A C 1
ATOM 694 O O . TYR A 1 93 ? 15.811 4.119 -7.977 1.00 87.06 93 TYR A O 1
ATOM 702 N N . ALA A 1 94 ? 17.281 3.248 -9.414 1.00 90.75 94 ALA A N 1
ATOM 703 C CA . ALA A 1 94 ? 16.274 2.962 -10.437 1.00 90.75 94 ALA A CA 1
ATOM 704 C C . ALA A 1 94 ? 15.273 1.866 -10.015 1.00 90.75 94 ALA A C 1
ATOM 706 O O . ALA A 1 94 ? 14.191 1.749 -10.585 1.00 90.75 94 ALA A O 1
ATOM 707 N N . THR A 1 95 ? 15.573 1.121 -8.947 1.00 94.00 95 THR A N 1
ATOM 708 C CA . THR A 1 95 ? 14.681 0.110 -8.349 1.00 94.00 95 THR A CA 1
ATOM 709 C C . THR A 1 95 ? 13.688 0.681 -7.324 1.00 94.00 95 THR A C 1
ATOM 711 O O . THR A 1 95 ? 12.987 -0.071 -6.645 1.00 94.00 95 THR A O 1
ATOM 714 N N . TRP A 1 96 ? 13.553 2.015 -7.252 1.00 95.69 96 TRP A N 1
ATOM 715 C CA . TRP A 1 96 ? 12.612 2.746 -6.383 1.00 95.69 96 TRP A CA 1
ATOM 716 C C . TRP A 1 96 ? 11.177 2.200 -6.409 1.00 95.69 96 TRP A C 1
ATOM 718 O O . TRP A 1 96 ? 10.468 2.253 -5.399 1.00 95.69 96 TRP A O 1
ATOM 728 N N . TYR A 1 97 ? 10.751 1.650 -7.552 1.00 96.75 97 TYR A N 1
ATOM 729 C CA . TYR A 1 97 ? 9.407 1.115 -7.750 1.00 96.75 97 TYR A CA 1
ATOM 730 C C . TYR A 1 97 ? 9.056 0.019 -6.733 1.00 96.75 97 TYR A C 1
ATOM 732 O O . TYR A 1 97 ? 7.896 -0.086 -6.345 1.00 96.75 97 TYR A O 1
ATOM 740 N N . VAL A 1 98 ? 10.031 -0.767 -6.257 1.00 97.06 98 VAL A N 1
ATOM 741 C CA . VAL A 1 98 ? 9.786 -1.856 -5.297 1.00 97.06 98 VAL A CA 1
ATOM 742 C C . VAL A 1 98 ? 9.250 -1.291 -3.984 1.00 97.06 98 VAL A C 1
ATOM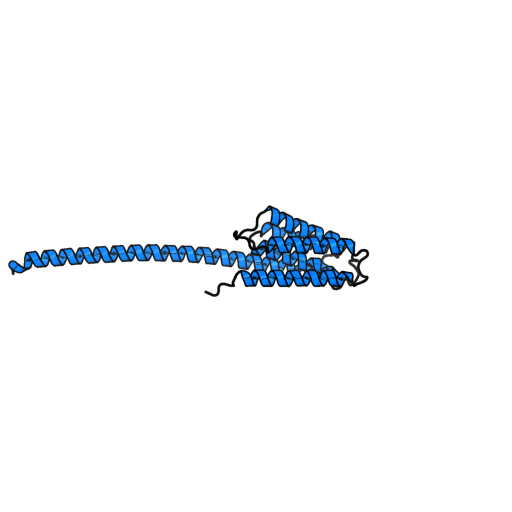 744 O O . VAL A 1 98 ? 8.180 -1.682 -3.511 1.00 97.06 98 VAL A O 1
ATOM 747 N N . ALA A 1 99 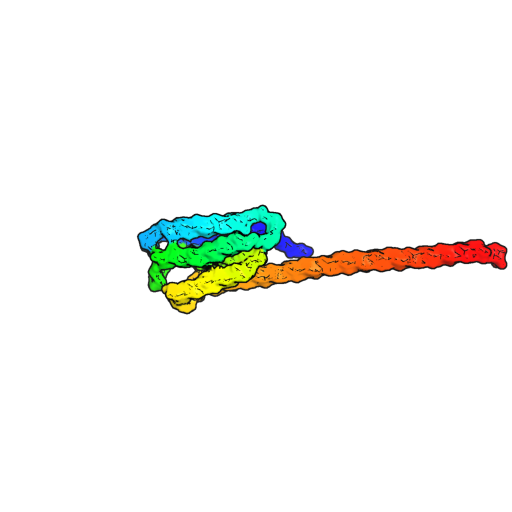? 9.955 -0.307 -3.427 1.00 96.38 99 ALA A N 1
ATOM 748 C CA . ALA A 1 99 ? 9.554 0.350 -2.191 1.00 96.38 99 ALA A CA 1
ATOM 749 C C . ALA A 1 99 ? 8.310 1.239 -2.383 1.00 96.38 99 ALA A C 1
ATOM 751 O O . ALA A 1 99 ? 7.488 1.352 -1.468 1.00 96.38 99 ALA A O 1
ATOM 752 N N . ALA A 1 100 ? 8.126 1.812 -3.577 1.00 97.56 100 ALA A N 1
ATOM 753 C CA . ALA A 1 100 ? 6.931 2.567 -3.944 1.00 97.56 100 ALA A CA 1
ATOM 754 C C . ALA A 1 100 ? 5.673 1.686 -3.925 1.00 97.56 100 ALA A C 1
ATOM 756 O O . ALA A 1 100 ? 4.702 2.011 -3.240 1.00 97.56 100 ALA A O 1
ATOM 757 N N . VAL A 1 101 ? 5.702 0.525 -4.590 1.00 98.19 101 VAL A N 1
ATOM 758 C CA . VAL A 1 101 ? 4.590 -0.439 -4.570 1.00 98.19 101 VAL A CA 1
ATOM 759 C C . VAL A 1 101 ? 4.333 -0.936 -3.148 1.00 98.19 101 VAL A C 1
ATOM 761 O O . VAL A 1 101 ? 3.183 -0.946 -2.706 1.00 98.19 101 VAL A O 1
ATOM 764 N N . GLY A 1 102 ? 5.383 -1.266 -2.387 1.00 97.56 102 GLY A N 1
ATOM 765 C CA . GLY A 1 102 ? 5.254 -1.624 -0.972 1.00 97.56 102 GLY A CA 1
ATOM 766 C C . GLY A 1 102 ? 4.554 -0.545 -0.142 1.00 97.56 102 GLY A C 1
ATOM 767 O O . GLY A 1 102 ? 3.658 -0.841 0.652 1.00 97.56 102 GLY A O 1
ATOM 768 N N . THR A 1 103 ? 4.899 0.722 -0.370 1.00 97.75 103 THR A N 1
ATOM 769 C CA . THR A 1 103 ? 4.286 1.876 0.303 1.00 97.75 103 THR A CA 1
ATOM 770 C C . THR A 1 103 ? 2.818 2.036 -0.084 1.00 97.75 103 THR A C 1
ATOM 772 O O . THR A 1 103 ? 1.967 2.159 0.798 1.00 97.75 103 THR A O 1
ATOM 775 N N . LEU A 1 104 ? 2.490 1.946 -1.376 1.00 97.81 104 LEU A N 1
ATOM 776 C CA . LEU A 1 104 ? 1.112 2.036 -1.865 1.00 97.81 104 LEU A CA 1
ATOM 777 C C . LEU A 1 104 ? 0.232 0.920 -1.288 1.00 97.81 104 LEU A C 1
ATOM 779 O O . LEU A 1 104 ? -0.866 1.174 -0.795 1.00 97.81 104 LEU A O 1
ATOM 783 N N . MET A 1 105 ? 0.738 -0.314 -1.252 1.00 98.19 105 MET A N 1
ATOM 784 C CA . MET A 1 105 ? 0.018 -1.442 -0.655 1.00 98.19 105 MET A CA 1
ATOM 785 C C . MET A 1 105 ? -0.116 -1.305 0.865 1.00 98.19 105 MET A C 1
ATOM 787 O O . MET A 1 105 ? -1.142 -1.675 1.435 1.00 98.19 105 MET A O 1
ATOM 791 N N . THR A 1 106 ? 0.866 -0.702 1.534 1.00 96.75 106 THR A N 1
ATOM 792 C CA . THR A 1 106 ? 0.780 -0.367 2.964 1.00 96.75 106 THR A CA 1
ATOM 793 C C . THR A 1 106 ? -0.315 0.672 3.223 1.00 96.75 106 THR A C 1
ATOM 795 O O . THR A 1 106 ? -1.083 0.531 4.179 1.00 96.75 106 THR A O 1
ATOM 798 N N . ILE A 1 107 ? -0.463 1.670 2.343 1.00 95.25 107 ILE A N 1
ATOM 799 C CA . ILE A 1 107 ? -1.573 2.635 2.379 1.00 95.25 107 ILE A CA 1
ATOM 800 C C . ILE A 1 107 ? -2.912 1.908 2.182 1.00 95.25 107 ILE A C 1
ATOM 802 O O . ILE A 1 107 ? -3.825 2.085 2.995 1.00 95.25 107 ILE A O 1
ATOM 806 N N . ALA A 1 108 ? -3.029 1.039 1.174 1.00 95.81 108 ALA A N 1
ATOM 807 C CA . ALA A 1 108 ? -4.238 0.247 0.937 1.00 95.81 108 ALA A CA 1
ATOM 808 C C . ALA A 1 108 ? -4.603 -0.627 2.157 1.00 95.81 108 ALA A C 1
ATOM 810 O O . ALA A 1 108 ? -5.761 -0.649 2.594 1.00 95.81 108 ALA A O 1
ATOM 811 N N . ALA A 1 109 ? -3.614 -1.276 2.783 1.00 95.06 109 ALA A N 1
ATOM 812 C CA . ALA A 1 109 ? -3.792 -2.059 4.005 1.00 95.06 109 ALA A CA 1
ATOM 813 C C . ALA A 1 109 ? -4.301 -1.195 5.170 1.00 95.06 109 ALA A C 1
ATOM 815 O O . ALA A 1 109 ? -5.321 -1.525 5.784 1.00 95.06 109 ALA A O 1
ATOM 816 N N . ALA A 1 110 ? -3.657 -0.049 5.424 1.00 91.81 110 ALA A N 1
ATOM 817 C CA . ALA A 1 110 ? -4.061 0.909 6.455 1.00 91.81 110 ALA A CA 1
ATOM 818 C C . ALA A 1 110 ? -5.478 1.467 6.219 1.00 91.81 110 ALA A C 1
ATOM 820 O O . ALA A 1 110 ? -6.197 1.809 7.163 1.00 91.81 110 ALA A O 1
ATOM 821 N N . ARG A 1 111 ? -5.922 1.505 4.957 1.00 90.94 111 ARG A N 1
ATOM 822 C CA . ARG A 1 111 ? -7.281 1.889 4.555 1.00 90.94 111 ARG A CA 1
ATOM 823 C C . ARG A 1 111 ? -8.265 0.723 4.424 1.00 90.94 111 ARG A C 1
ATOM 825 O O . ARG A 1 111 ? -9.344 0.879 3.838 1.00 90.94 111 ARG A O 1
ATOM 832 N N . ARG A 1 112 ? -7.953 -0.408 5.067 1.00 91.88 112 ARG A N 1
ATOM 833 C CA . ARG A 1 112 ? -8.801 -1.607 5.193 1.00 91.88 112 ARG A CA 1
ATOM 834 C C . ARG A 1 112 ? -9.058 -2.344 3.873 1.00 91.88 112 ARG A C 1
ATOM 836 O O . ARG A 1 112 ? -10.112 -2.960 3.724 1.00 91.88 112 ARG A O 1
ATOM 843 N N . GLN A 1 113 ? -8.111 -2.302 2.941 1.00 94.88 113 GLN A N 1
ATOM 844 C CA . GLN A 1 113 ? -8.130 -3.077 1.696 1.00 94.88 113 GLN A CA 1
ATOM 845 C C . GLN A 1 113 ? -7.024 -4.141 1.707 1.00 94.88 113 GLN A C 1
ATOM 847 O O . GLN A 1 113 ? -6.118 -4.146 0.882 1.00 94.88 113 GLN A O 1
ATOM 852 N N . LEU A 1 114 ? -7.093 -5.050 2.688 1.00 95.56 114 LEU A N 1
ATOM 853 C CA . LEU A 1 114 ? -6.045 -6.045 2.950 1.00 95.56 114 LEU A CA 1
ATOM 854 C C . LEU A 1 114 ? -5.854 -7.045 1.807 1.00 95.56 114 LEU A C 1
ATOM 856 O O . LEU A 1 114 ? -4.721 -7.399 1.508 1.00 95.56 114 LEU A O 1
ATOM 860 N N . VAL A 1 115 ? -6.942 -7.486 1.167 1.00 96.62 115 VAL A N 1
ATOM 861 C CA . VAL A 1 115 ? -6.868 -8.440 0.045 1.00 96.62 115 VAL A CA 1
ATOM 862 C C . VAL A 1 115 ? -6.061 -7.839 -1.102 1.00 96.62 115 VAL A C 1
ATOM 864 O O . VAL A 1 115 ? -5.139 -8.471 -1.602 1.00 96.62 115 VAL A O 1
ATOM 867 N N . VAL A 1 116 ? -6.364 -6.590 -1.455 1.00 97.19 116 VAL A N 1
ATOM 868 C CA . VAL A 1 116 ? -5.639 -5.838 -2.482 1.00 97.19 116 VAL A CA 1
ATOM 869 C C . VAL A 1 116 ? -4.184 -5.618 -2.085 1.00 97.19 116 VAL A C 1
ATOM 871 O O . VAL A 1 116 ? -3.298 -5.878 -2.890 1.00 97.19 116 VAL A O 1
ATOM 874 N N . ALA A 1 117 ? -3.932 -5.195 -0.843 1.00 97.75 117 ALA A N 1
ATOM 875 C CA . ALA A 1 117 ? -2.581 -4.938 -0.358 1.00 97.75 117 ALA A CA 1
ATOM 876 C C . ALA A 1 117 ? -1.677 -6.176 -0.456 1.00 97.75 117 ALA A C 1
ATOM 878 O O . ALA A 1 117 ? -0.568 -6.105 -0.981 1.00 97.75 117 ALA A O 1
ATOM 879 N N . TRP A 1 118 ? -2.167 -7.325 0.017 1.00 98.44 118 TRP A N 1
ATOM 880 C CA . TRP A 1 118 ? -1.429 -8.581 -0.080 1.00 98.44 118 TRP A CA 1
ATOM 881 C C . TRP A 1 118 ? -1.286 -9.048 -1.523 1.00 98.44 118 TRP A C 1
ATOM 883 O O . TRP A 1 118 ? -0.190 -9.440 -1.909 1.00 98.44 118 TRP A O 1
ATOM 893 N N . ALA A 1 119 ? -2.346 -8.960 -2.330 1.00 98.44 119 ALA A N 1
ATOM 894 C CA . ALA A 1 119 ? -2.277 -9.315 -3.743 1.00 98.44 119 ALA A CA 1
ATOM 895 C C . ALA A 1 119 ? -1.199 -8.501 -4.475 1.00 98.44 119 ALA A C 1
ATOM 897 O O . ALA A 1 119 ? -0.365 -9.086 -5.156 1.00 98.44 119 ALA A O 1
ATOM 898 N N . GLY A 1 120 ? -1.154 -7.179 -4.285 1.00 98.19 120 GLY A N 1
ATOM 899 C CA . GLY A 1 120 ? -0.169 -6.323 -4.945 1.00 98.19 120 GLY A CA 1
ATOM 900 C C . GLY A 1 120 ? 1.271 -6.630 -4.536 1.00 98.19 120 GLY A C 1
ATOM 901 O O . GLY A 1 120 ? 2.134 -6.739 -5.402 1.00 98.19 120 GLY A O 1
ATOM 902 N N . VAL A 1 121 ? 1.544 -6.852 -3.243 1.00 98.00 121 VAL A N 1
ATOM 903 C CA . VAL A 1 121 ? 2.906 -7.209 -2.799 1.00 98.00 121 VAL A CA 1
ATOM 904 C C . VAL A 1 121 ? 3.301 -8.631 -3.210 1.00 98.00 121 VAL A C 1
ATOM 906 O O . VAL A 1 121 ? 4.465 -8.871 -3.522 1.00 98.00 121 VAL A O 1
ATOM 909 N N . ILE A 1 122 ? 2.357 -9.574 -3.271 1.00 98.44 122 ILE A N 1
ATOM 910 C CA . ILE A 1 122 ? 2.623 -10.919 -3.802 1.00 98.44 122 ILE A CA 1
ATOM 911 C C . ILE A 1 122 ? 2.950 -10.841 -5.294 1.00 98.44 122 ILE A C 1
ATOM 913 O O . ILE A 1 122 ? 3.918 -11.458 -5.730 1.00 98.44 122 ILE A O 1
ATOM 917 N N . VAL A 1 123 ? 2.195 -10.060 -6.071 1.00 98.44 123 VAL A N 1
ATOM 918 C CA . VAL A 1 123 ? 2.488 -9.867 -7.497 1.00 98.44 123 VAL A CA 1
ATOM 919 C C . VAL A 1 123 ? 3.847 -9.198 -7.688 1.00 98.44 123 VAL A C 1
ATOM 921 O O . VAL A 1 123 ? 4.620 -9.663 -8.520 1.00 98.44 123 VAL A O 1
ATOM 924 N N . LEU A 1 124 ? 4.184 -8.184 -6.884 1.00 98.19 124 LEU A N 1
ATOM 925 C CA . LEU A 1 124 ? 5.518 -7.575 -6.878 1.00 98.19 124 LEU A CA 1
ATOM 926 C C . LEU A 1 124 ? 6.613 -8.617 -6.615 1.00 98.19 124 LEU A C 1
ATOM 928 O O . LEU A 1 124 ? 7.616 -8.646 -7.325 1.00 98.19 124 LEU A O 1
ATOM 932 N N . ALA A 1 125 ? 6.418 -9.490 -5.622 1.00 98.12 125 ALA A N 1
ATOM 933 C CA . ALA A 1 125 ? 7.375 -10.542 -5.306 1.00 98.12 125 ALA A CA 1
ATOM 934 C C . ALA A 1 125 ? 7.540 -11.526 -6.467 1.00 98.12 125 ALA A C 1
ATOM 936 O O . ALA A 1 125 ? 8.665 -11.784 -6.883 1.00 98.12 125 ALA A O 1
ATOM 937 N N . VAL A 1 126 ? 6.439 -12.021 -7.037 1.00 98.31 126 VAL A N 1
ATOM 938 C CA . VAL A 1 126 ? 6.475 -12.920 -8.200 1.00 98.31 126 VAL A CA 1
ATOM 939 C C . VAL A 1 126 ? 7.174 -12.250 -9.380 1.00 98.31 126 VAL A C 1
ATOM 941 O O . VAL A 1 126 ? 8.067 -12.850 -9.971 1.00 98.31 126 VAL A O 1
ATOM 944 N N . GLN A 1 127 ? 6.824 -11.002 -9.693 1.00 97.94 127 GLN A N 1
ATOM 945 C CA . GLN A 1 127 ? 7.448 -10.252 -10.779 1.00 97.94 127 GLN A CA 1
ATOM 946 C C . GLN A 1 127 ? 8.955 -10.076 -10.542 1.00 97.94 127 GLN A C 1
ATOM 948 O O . GLN A 1 127 ? 9.734 -10.281 -11.469 1.00 97.94 127 GLN A O 1
ATOM 953 N N . THR A 1 128 ? 9.374 -9.787 -9.307 1.00 97.31 128 THR A N 1
ATOM 954 C CA . THR A 1 128 ? 10.795 -9.656 -8.956 1.00 97.31 128 THR A CA 1
ATOM 955 C C . THR A 1 128 ? 11.545 -10.973 -9.152 1.00 97.31 128 THR A C 1
ATOM 957 O O . THR A 1 128 ? 12.631 -10.976 -9.729 1.00 97.31 128 THR A O 1
ATOM 960 N N . VAL A 1 129 ? 10.958 -12.102 -8.732 1.00 97.69 129 VAL A N 1
ATOM 961 C CA . VAL A 1 129 ? 11.555 -13.431 -8.950 1.00 97.69 129 VAL A CA 1
ATOM 962 C C . VAL A 1 129 ? 11.669 -13.750 -10.436 1.00 97.69 129 VAL A C 1
ATOM 964 O O . VAL A 1 129 ? 12.692 -14.274 -10.865 1.00 97.69 129 VAL A O 1
ATOM 967 N N . VAL A 1 130 ? 10.642 -13.436 -11.224 1.00 97.50 130 VAL A N 1
ATOM 968 C CA . VAL A 1 130 ? 10.647 -13.678 -12.673 1.00 97.50 130 VAL A CA 1
ATOM 969 C C . VAL A 1 130 ? 11.695 -12.817 -13.381 1.00 97.50 130 VAL A C 1
ATOM 971 O O . VAL A 1 130 ? 12.325 -13.292 -14.319 1.00 97.50 130 VAL A O 1
ATOM 974 N N . TRP A 1 131 ? 11.898 -11.575 -12.938 1.00 96.88 131 TRP A N 1
ATOM 975 C CA . TRP A 1 131 ? 12.802 -10.632 -13.597 1.00 96.88 131 TRP A CA 1
ATOM 976 C C . TRP A 1 131 ? 14.276 -10.789 -13.188 1.00 96.88 131 TRP A C 1
ATOM 978 O O . TRP A 1 131 ? 15.140 -10.805 -14.058 1.00 96.88 131 TRP A O 1
ATOM 988 N N . ALA A 1 132 ? 14.574 -10.933 -11.891 1.00 94.81 132 ALA A N 1
ATOM 989 C CA . ALA A 1 132 ? 15.948 -10.958 -11.358 1.00 94.81 132 ALA A CA 1
ATOM 990 C C . ALA A 1 132 ? 16.274 -12.197 -10.500 1.00 94.81 132 ALA A C 1
ATOM 992 O O . ALA A 1 132 ? 17.353 -12.298 -9.914 1.00 94.81 132 ALA A O 1
ATOM 993 N N . GLY A 1 133 ? 15.360 -13.165 -10.414 1.00 95.44 133 GLY A N 1
ATOM 994 C CA . GLY A 1 133 ? 15.544 -14.388 -9.638 1.00 95.44 133 GLY A CA 1
ATOM 995 C C . GLY A 1 133 ? 15.180 -14.254 -8.150 1.00 95.44 133 GLY A C 1
ATOM 996 O O . GLY A 1 133 ? 14.945 -13.163 -7.628 1.00 95.44 133 GLY A O 1
ATOM 997 N N . PRO A 1 134 ? 15.120 -15.380 -7.416 1.00 94.50 134 PRO A N 1
ATOM 998 C CA . PRO A 1 134 ? 14.625 -15.414 -6.037 1.00 94.50 134 PRO A CA 1
ATOM 999 C C . PRO A 1 134 ? 15.516 -14.672 -5.034 1.00 94.50 134 PRO A C 1
ATOM 1001 O O . PRO A 1 134 ? 15.014 -14.143 -4.043 1.00 94.50 134 PRO A O 1
ATOM 1004 N N . LEU A 1 135 ? 16.826 -14.591 -5.287 1.00 93.19 135 LEU A N 1
ATOM 1005 C CA . LEU A 1 135 ? 17.760 -13.889 -4.402 1.00 93.19 135 LEU A CA 1
ATOM 1006 C C . LEU A 1 135 ? 17.513 -12.369 -4.390 1.00 93.19 135 LEU A C 1
ATOM 1008 O O . LEU A 1 135 ? 17.716 -11.714 -3.363 1.00 93.19 135 LEU A O 1
ATOM 1012 N N . ALA A 1 136 ? 16.987 -11.823 -5.492 1.00 92.81 136 ALA A N 1
ATOM 1013 C CA . ALA A 1 136 ? 16.677 -10.405 -5.629 1.00 92.81 136 ALA A CA 1
ATOM 1014 C C . ALA A 1 136 ? 15.589 -9.930 -4.650 1.00 92.81 136 ALA A C 1
ATOM 1016 O O . ALA A 1 136 ? 15.534 -8.746 -4.327 1.00 92.81 136 ALA A O 1
ATOM 1017 N N . LEU A 1 137 ? 14.768 -10.835 -4.095 1.00 93.00 137 LEU A N 1
ATOM 1018 C CA . LEU A 1 137 ? 13.751 -10.488 -3.095 1.00 93.00 137 LEU A CA 1
ATOM 1019 C C . LEU A 1 137 ? 14.344 -9.794 -1.861 1.00 93.00 137 LEU A C 1
ATOM 1021 O O . LEU A 1 137 ? 13.742 -8.861 -1.320 1.00 93.00 137 LEU A O 1
ATOM 1025 N N . GLY A 1 138 ? 15.516 -10.254 -1.413 1.00 90.38 138 GLY A N 1
ATOM 1026 C CA . GLY A 1 138 ? 16.229 -9.659 -0.285 1.00 90.38 138 GLY A CA 1
ATOM 1027 C C . GLY A 1 138 ? 16.998 -8.399 -0.669 1.00 90.38 138 GLY A C 1
ATOM 1028 O O . GLY A 1 138 ? 17.030 -7.448 0.104 1.00 90.38 138 GLY A O 1
ATOM 1029 N N . GLN A 1 139 ? 17.572 -8.374 -1.872 1.00 90.38 139 GLN A N 1
ATOM 1030 C CA . GLN A 1 139 ? 18.436 -7.284 -2.336 1.00 90.38 139 GLN A CA 1
ATOM 1031 C C . GLN A 1 139 ? 17.641 -6.037 -2.737 1.00 90.38 139 GLN A C 1
ATOM 1033 O O . GLN A 1 139 ? 18.018 -4.926 -2.383 1.00 90.38 139 GLN A O 1
ATOM 1038 N N . LEU A 1 140 ? 16.507 -6.219 -3.419 1.00 90.94 140 LEU A N 1
ATOM 1039 C CA . LEU A 1 140 ? 15.675 -5.125 -3.926 1.00 90.94 140 LEU A CA 1
ATOM 1040 C C . LEU A 1 140 ? 14.669 -4.593 -2.894 1.00 90.94 140 LEU A C 1
ATOM 1042 O O . LEU A 1 140 ? 13.922 -3.660 -3.173 1.00 90.94 140 LEU A O 1
ATOM 1046 N N . GLY A 1 141 ? 14.622 -5.178 -1.693 1.00 90.88 141 GLY A N 1
ATOM 1047 C CA . GLY A 1 141 ? 13.752 -4.708 -0.611 1.00 90.88 141 GLY A CA 1
ATOM 1048 C C . GLY A 1 141 ? 12.299 -5.192 -0.688 1.00 90.88 141 GLY A C 1
ATOM 1049 O O . GLY A 1 141 ? 11.431 -4.651 0.006 1.00 90.88 141 GLY A O 1
ATOM 1050 N N . VAL A 1 142 ? 12.008 -6.243 -1.465 1.00 95.62 142 VAL A N 1
ATOM 1051 C CA . VAL A 1 142 ? 10.664 -6.849 -1.520 1.00 95.62 142 VAL A CA 1
ATOM 1052 C C . VAL A 1 142 ? 10.255 -7.376 -0.146 1.00 95.62 142 VAL A C 1
ATOM 1054 O O . VAL A 1 142 ? 9.135 -7.126 0.295 1.00 95.62 142 VAL A O 1
ATOM 1057 N N . ILE A 1 143 ? 11.173 -8.021 0.584 1.00 95.75 143 ILE A N 1
ATOM 1058 C CA . ILE A 1 143 ? 10.916 -8.494 1.957 1.00 95.75 143 ILE A CA 1
ATOM 1059 C C . ILE A 1 143 ? 10.455 -7.337 2.856 1.00 95.75 143 ILE A C 1
ATOM 1061 O O . ILE A 1 143 ? 9.483 -7.481 3.597 1.00 95.75 143 ILE A O 1
ATOM 1065 N N . GLY A 1 144 ? 11.091 -6.167 2.743 1.00 93.81 144 GLY A N 1
ATOM 1066 C CA . GLY A 1 144 ? 10.683 -4.966 3.474 1.00 93.81 144 GLY A CA 1
ATOM 1067 C C . GLY A 1 144 ? 9.251 -4.541 3.145 1.00 93.81 144 GLY A C 1
ATOM 1068 O O . GLY A 1 144 ? 8.484 -4.202 4.045 1.00 93.81 144 GLY A O 1
ATOM 1069 N N . SER A 1 145 ? 8.852 -4.639 1.876 1.00 95.75 145 SER A N 1
ATOM 1070 C CA . SER A 1 145 ? 7.483 -4.343 1.434 1.00 95.75 145 SER A CA 1
ATOM 1071 C C . SER A 1 145 ? 6.447 -5.303 2.035 1.00 95.75 145 SER A C 1
ATOM 1073 O O . SER A 1 145 ? 5.394 -4.855 2.492 1.00 95.75 145 SER A O 1
ATOM 1075 N N . LEU A 1 146 ? 6.751 -6.607 2.114 1.00 96.75 146 LEU A N 1
ATOM 1076 C CA . LEU A 1 146 ? 5.891 -7.584 2.802 1.00 96.75 146 LEU A CA 1
ATOM 1077 C C . LEU A 1 146 ? 5.750 -7.254 4.291 1.00 96.75 146 LEU A C 1
ATOM 1079 O O . LEU A 1 146 ? 4.642 -7.281 4.833 1.00 96.75 146 LEU A O 1
ATOM 1083 N N . VAL A 1 147 ? 6.866 -6.928 4.947 1.00 97.31 147 VAL A N 1
ATOM 1084 C CA . VAL A 1 147 ? 6.887 -6.577 6.371 1.00 97.31 147 VAL A CA 1
ATOM 1085 C C . VAL A 1 147 ? 6.032 -5.339 6.637 1.00 97.31 147 VAL A C 1
ATOM 1087 O O . VAL A 1 147 ? 5.214 -5.360 7.557 1.00 97.31 147 VAL A O 1
ATOM 1090 N N . TRP A 1 148 ? 6.141 -4.291 5.816 1.00 95.25 148 TRP A N 1
ATOM 1091 C CA . TRP A 1 148 ? 5.335 -3.077 5.974 1.00 95.25 148 TRP A CA 1
ATOM 1092 C C . TRP A 1 148 ? 3.829 -3.330 5.836 1.00 95.25 148 TRP A C 1
ATOM 1094 O O . TRP A 1 148 ? 3.053 -2.868 6.680 1.00 95.25 148 TRP A O 1
ATOM 1104 N N . VAL A 1 149 ? 3.406 -4.132 4.852 1.00 97.00 149 VAL A N 1
ATOM 1105 C CA . VAL A 1 149 ? 1.998 -4.547 4.726 1.00 97.00 149 VAL A CA 1
ATOM 1106 C C . VAL A 1 149 ? 1.552 -5.375 5.934 1.00 97.00 149 VAL A C 1
ATOM 1108 O O . VAL A 1 149 ? 0.454 -5.158 6.456 1.00 97.00 149 VAL A O 1
ATOM 1111 N N . GLY A 1 150 ? 2.408 -6.270 6.433 1.00 96.75 150 GLY A N 1
ATOM 1112 C CA . GLY A 1 150 ? 2.165 -7.038 7.655 1.00 96.75 150 GLY A CA 1
ATOM 1113 C C . GLY A 1 150 ? 1.947 -6.150 8.883 1.00 96.75 150 GLY A C 1
ATOM 1114 O O . GLY A 1 150 ? 0.952 -6.310 9.594 1.00 96.75 150 GLY A O 1
ATOM 1115 N N . ILE A 1 151 ? 2.810 -5.154 9.092 1.00 94.88 151 ILE A N 1
ATOM 1116 C CA . ILE A 1 151 ? 2.688 -4.183 10.189 1.00 94.88 151 ILE A CA 1
ATOM 1117 C C . ILE A 1 151 ? 1.374 -3.400 10.072 1.00 94.88 151 ILE A C 1
ATOM 1119 O O . ILE A 1 151 ? 0.627 -3.295 11.050 1.00 94.88 151 ILE A O 1
ATOM 1123 N N . ALA A 1 152 ? 1.044 -2.890 8.881 1.00 92.38 152 ALA A N 1
ATOM 1124 C CA . ALA A 1 152 ? -0.203 -2.157 8.658 1.00 92.38 152 ALA A CA 1
ATOM 1125 C C . ALA A 1 152 ? -1.447 -3.028 8.890 1.00 92.38 152 ALA A C 1
ATOM 1127 O O . ALA A 1 152 ? -2.439 -2.554 9.460 1.00 92.38 152 ALA A O 1
ATOM 1128 N N . HIS A 1 153 ? -1.395 -4.305 8.505 1.00 94.31 153 HIS A N 1
ATOM 1129 C CA . HIS A 1 153 ? -2.438 -5.283 8.797 1.00 94.31 153 HIS A CA 1
ATOM 1130 C C . HIS A 1 153 ? -2.611 -5.469 10.312 1.00 94.31 153 HIS A C 1
ATOM 1132 O O . HIS A 1 153 ? -3.716 -5.274 10.828 1.00 94.31 153 HIS A O 1
ATOM 1138 N N . MET A 1 154 ? -1.535 -5.778 11.041 1.00 93.19 154 MET A N 1
ATOM 1139 C CA . MET A 1 154 ? -1.584 -5.999 12.492 1.00 93.19 154 MET A CA 1
ATOM 1140 C C . MET A 1 154 ? -2.107 -4.772 13.240 1.00 93.19 154 MET A C 1
ATOM 1142 O O . MET A 1 154 ? -3.000 -4.891 14.083 1.00 93.19 154 MET A O 1
ATOM 1146 N N . LEU A 1 155 ? -1.620 -3.580 12.886 1.00 88.81 155 LEU A N 1
ATOM 1147 C CA . LEU A 1 155 ? -2.072 -2.328 13.487 1.00 88.81 155 LEU A CA 1
ATOM 1148 C C . LEU A 1 155 ? -3.564 -2.084 13.219 1.00 88.81 155 LEU A C 1
ATOM 1150 O O . LEU A 1 155 ? -4.315 -1.730 14.130 1.00 88.81 155 LEU A O 1
ATOM 1154 N N . SER A 1 156 ? -4.024 -2.331 11.990 1.00 85.75 156 SER A N 1
ATOM 1155 C CA . SER A 1 156 ? -5.438 -2.199 11.624 1.00 85.75 156 SER A CA 1
ATOM 1156 C C . SER A 1 156 ? -6.332 -3.164 12.409 1.00 85.75 156 SER A C 1
ATOM 1158 O O . SER A 1 156 ? -7.410 -2.773 12.872 1.00 85.75 156 SER A O 1
ATOM 1160 N N . ALA A 1 157 ? -5.885 -4.407 12.601 1.00 87.12 157 ALA A N 1
ATOM 1161 C CA . ALA A 1 157 ? -6.596 -5.415 13.383 1.00 87.12 157 ALA A CA 1
ATOM 1162 C C . ALA A 1 157 ? -6.663 -5.041 14.873 1.00 87.12 157 ALA A C 1
ATOM 1164 O O . ALA A 1 157 ? -7.745 -5.089 15.470 1.00 87.12 157 ALA A O 1
ATOM 1165 N N . ALA A 1 158 ? -5.543 -4.595 15.450 1.00 87.12 158 ALA A N 1
ATOM 1166 C CA . ALA A 1 158 ? -5.458 -4.150 16.838 1.00 87.12 158 ALA A CA 1
ATOM 1167 C C . ALA A 1 158 ? -6.381 -2.950 17.108 1.00 87.12 158 ALA A C 1
ATOM 1169 O O . ALA A 1 158 ? -7.171 -2.973 18.053 1.00 87.12 158 ALA A O 1
ATOM 1170 N N . LEU A 1 159 ? -6.370 -1.940 16.230 1.00 83.25 159 LEU A N 1
ATOM 1171 C CA . LEU A 1 159 ? -7.249 -0.770 16.334 1.00 83.25 159 LEU A CA 1
ATOM 1172 C C . LEU A 1 159 ? -8.731 -1.143 16.214 1.00 83.25 159 LEU A C 1
ATOM 1174 O O . LEU A 1 159 ? -9.572 -0.615 16.945 1.00 83.25 159 LEU A O 1
ATOM 1178 N N . ALA A 1 160 ? -9.074 -2.071 15.316 1.00 84.69 160 ALA A N 1
ATOM 1179 C CA . ALA A 1 160 ? -10.440 -2.573 15.203 1.00 84.69 160 ALA A CA 1
ATOM 1180 C C . ALA A 1 160 ? -10.878 -3.328 16.471 1.00 84.69 160 ALA A C 1
ATOM 1182 O O . ALA A 1 160 ? -12.032 -3.206 16.890 1.00 84.69 160 ALA A O 1
ATOM 1183 N N . GLY A 1 161 ? -9.963 -4.079 17.093 1.00 85.38 161 GLY A N 1
ATOM 1184 C CA . GLY A 1 161 ? -10.161 -4.729 18.387 1.00 85.38 161 GLY A CA 1
ATOM 1185 C C . GLY A 1 161 ? -10.413 -3.725 19.509 1.00 85.38 161 GLY A C 1
ATOM 1186 O O . GLY A 1 161 ? -11.445 -3.808 20.174 1.00 85.38 161 GLY A O 1
ATOM 1187 N N . ALA A 1 162 ? -9.537 -2.728 19.649 1.00 83.88 162 ALA A N 1
ATOM 1188 C CA . ALA A 1 162 ? -9.661 -1.671 20.650 1.00 83.88 162 ALA A CA 1
ATOM 1189 C C . ALA A 1 162 ? -10.993 -0.917 20.521 1.00 83.88 162 ALA A C 1
ATOM 1191 O O . ALA A 1 162 ? -11.723 -0.778 21.497 1.00 83.88 162 ALA A O 1
ATOM 1192 N N . ALA A 1 163 ? -11.387 -0.534 19.301 1.00 83.50 163 ALA A N 1
ATOM 1193 C CA . ALA A 1 163 ? -12.659 0.147 19.061 1.00 83.50 163 ALA A CA 1
ATOM 1194 C C . ALA A 1 163 ? -13.885 -0.706 19.443 1.00 83.50 163 ALA A C 1
ATOM 1196 O O . ALA A 1 163 ? -14.906 -0.178 19.887 1.00 83.50 163 ALA A O 1
ATOM 1197 N N . ARG A 1 164 ? -13.819 -2.035 19.270 1.00 87.06 164 ARG A N 1
ATOM 1198 C CA . ARG A 1 164 ? -14.872 -2.947 19.748 1.00 87.06 164 ARG A CA 1
ATOM 1199 C C . ARG A 1 164 ? -14.893 -3.027 21.273 1.00 87.06 164 ARG A C 1
ATOM 1201 O O . ARG A 1 164 ? -15.982 -2.987 21.836 1.00 87.06 164 ARG A O 1
ATOM 1208 N N . ALA A 1 165 ? -13.731 -3.103 21.918 1.00 87.75 165 ALA A N 1
ATOM 1209 C CA . ALA A 1 165 ? -13.628 -3.134 23.374 1.00 87.75 165 ALA A CA 1
ATOM 1210 C C . ALA A 1 165 ? -14.210 -1.859 24.003 1.00 87.75 165 ALA A C 1
ATOM 1212 O O . ALA A 1 165 ? -15.079 -1.953 24.862 1.00 87.75 165 ALA A O 1
ATOM 1213 N N . THR A 1 166 ? -13.847 -0.676 23.496 1.00 86.00 166 THR A N 1
ATOM 1214 C CA . THR A 1 166 ? -14.392 0.607 23.974 1.00 86.00 166 THR A CA 1
ATOM 1215 C C . THR A 1 166 ? -15.916 0.665 23.875 1.00 86.00 166 THR A C 1
ATOM 1217 O O . THR A 1 166 ? -16.572 1.117 24.806 1.00 86.00 166 THR A O 1
ATOM 1220 N N . ARG A 1 167 ? -16.510 0.161 22.782 1.00 88.56 167 ARG A N 1
ATOM 1221 C CA . ARG A 1 167 ? -17.977 0.108 22.643 1.00 88.56 167 ARG A CA 1
ATOM 1222 C C . ARG A 1 167 ? -18.643 -0.808 23.666 1.00 88.56 167 ARG A C 1
ATOM 1224 O O . ARG A 1 167 ? -19.726 -0.478 24.133 1.00 88.56 167 ARG A O 1
ATOM 1231 N N . ARG A 1 168 ? -18.005 -1.930 24.013 1.00 90.38 168 ARG A N 1
ATOM 1232 C CA . ARG A 1 168 ? -18.502 -2.843 25.053 1.00 90.38 168 ARG A CA 1
ATOM 1233 C C . ARG A 1 168 ? -18.414 -2.207 26.436 1.00 90.38 168 ARG A C 1
ATOM 1235 O O . ARG A 1 168 ? -19.396 -2.254 27.162 1.00 90.38 168 ARG A O 1
ATOM 1242 N N . TYR A 1 169 ? -17.300 -1.551 26.764 1.00 89.75 169 TYR A N 1
ATOM 1243 C CA . TYR A 1 169 ? -17.165 -0.829 28.033 1.00 89.75 169 TYR A CA 1
ATOM 1244 C C . TYR A 1 169 ? -18.196 0.295 28.164 1.00 89.75 169 TYR A C 1
ATOM 1246 O O . TYR A 1 169 ? -18.890 0.360 29.168 1.00 89.75 169 TYR A O 1
ATOM 1254 N N . ALA A 1 170 ? -18.398 1.092 27.111 1.00 89.62 170 ALA A N 1
ATOM 1255 C CA . ALA A 1 170 ? -19.423 2.138 27.102 1.00 89.62 170 ALA A CA 1
ATOM 1256 C C . ALA A 1 170 ? -20.862 1.590 27.195 1.00 89.62 170 ALA A C 1
ATOM 1258 O O . ALA A 1 170 ? -21.785 2.305 27.581 1.00 89.62 170 ALA A O 1
ATOM 1259 N N . GLN A 1 171 ? -21.104 0.342 26.789 1.00 92.81 171 GLN A N 1
ATOM 1260 C CA . GLN A 1 171 ? -22.393 -0.312 27.007 1.00 92.81 171 GLN A CA 1
ATOM 1261 C C . GLN A 1 171 ? -22.527 -0.799 28.456 1.00 92.81 171 GLN A C 1
ATOM 1263 O O . GLN A 1 171 ? -23.534 -0.501 29.088 1.00 92.81 171 GLN A O 1
ATOM 1268 N N . ALA A 1 172 ? -21.496 -1.448 28.996 1.00 90.88 172 ALA A N 1
ATOM 1269 C CA . ALA A 1 172 ? -21.474 -1.914 30.379 1.00 90.88 172 ALA A CA 1
ATOM 1270 C C . ALA A 1 172 ? -21.602 -0.761 31.391 1.00 90.88 172 ALA A C 1
ATOM 1272 O O . ALA A 1 172 ? -22.345 -0.885 32.356 1.00 90.88 172 ALA A O 1
ATOM 1273 N N . GLU A 1 173 ? -20.952 0.385 31.152 1.00 91.56 173 GLU A N 1
ATOM 1274 C CA . GLU A 1 173 ? -21.124 1.583 31.989 1.00 91.56 173 GLU A CA 1
ATOM 1275 C C . GLU A 1 173 ? -22.569 2.090 31.979 1.00 91.56 173 GLU A C 1
ATOM 1277 O O . GLU A 1 173 ? -23.095 2.470 33.022 1.00 91.56 173 GLU A O 1
ATOM 1282 N N . ARG A 1 174 ? -23.241 2.063 30.818 1.00 92.75 174 ARG A N 1
ATOM 1283 C CA . ARG A 1 174 ? -24.652 2.467 30.711 1.00 92.75 174 ARG A CA 1
ATOM 1284 C C . ARG A 1 174 ? -25.579 1.503 31.447 1.00 92.75 174 ARG A C 1
ATOM 1286 O O . ARG A 1 174 ? -26.503 1.954 32.116 1.00 92.75 174 ARG A O 1
ATOM 1293 N N . GLU A 1 175 ? -25.327 0.202 31.346 1.00 94.12 175 GLU A N 1
ATOM 1294 C CA . GLU A 1 175 ? -26.088 -0.827 32.064 1.00 94.12 175 GLU A CA 1
ATOM 1295 C C . GLU A 1 175 ? -25.869 -0.730 33.582 1.00 94.12 175 GLU A C 1
ATOM 1297 O O . GLU A 1 175 ? -26.834 -0.763 34.344 1.00 94.12 175 GLU A O 1
ATOM 1302 N N . ALA A 1 176 ? -24.628 -0.513 34.027 1.00 92.44 176 ALA A N 1
ATOM 1303 C CA . ALA A 1 176 ? -24.300 -0.312 35.437 1.00 92.44 176 ALA A CA 1
ATOM 1304 C C . ALA A 1 176 ? -24.938 0.966 36.004 1.00 92.44 176 ALA A C 1
ATOM 1306 O O . ALA A 1 176 ? -25.508 0.933 37.092 1.00 92.44 176 ALA A O 1
ATOM 1307 N N . ALA A 1 177 ? -24.908 2.075 35.257 1.00 91.75 177 ALA A N 1
ATOM 1308 C CA . ALA A 1 177 ? -25.568 3.317 35.655 1.00 91.75 177 ALA A CA 1
ATOM 1309 C C . ALA A 1 177 ? -27.093 3.147 35.771 1.00 91.75 177 ALA A C 1
ATOM 1311 O O . ALA A 1 177 ? -27.698 3.639 36.723 1.00 91.75 177 ALA A O 1
ATOM 1312 N N . ALA A 1 178 ? -27.715 2.413 34.841 1.00 93.31 178 ALA A N 1
ATOM 1313 C CA . ALA A 1 178 ? -29.142 2.104 34.899 1.00 93.31 178 ALA A CA 1
ATOM 1314 C C . ALA A 1 178 ? -29.493 1.214 36.103 1.00 93.31 178 ALA A C 1
ATOM 1316 O O . ALA A 1 178 ? -30.481 1.467 36.792 1.00 93.31 178 ALA A O 1
ATOM 1317 N N . TRP A 1 179 ? -28.668 0.203 36.390 1.00 93.38 179 TRP A N 1
ATOM 1318 C CA . TRP A 1 179 ? -28.841 -0.658 37.560 1.00 93.38 179 TRP A CA 1
ATOM 1319 C C . TRP A 1 179 ? -28.698 0.123 38.871 1.00 93.38 179 TRP A C 1
ATOM 1321 O O . TRP A 1 179 ? -29.527 -0.032 39.767 1.00 93.38 179 TRP A O 1
ATOM 1331 N N . GLN A 1 180 ? -27.703 1.010 38.963 1.00 93.44 180 GLN A N 1
ATOM 1332 C CA . GLN A 1 180 ? -27.500 1.861 40.135 1.00 93.44 180 GLN A CA 1
ATOM 1333 C C . GLN A 1 180 ? -28.707 2.776 40.374 1.00 93.44 180 GLN A C 1
ATOM 1335 O O . GLN A 1 180 ? -29.211 2.845 41.492 1.00 93.44 180 GLN A O 1
ATOM 1340 N N . ALA A 1 181 ? -29.231 3.408 39.320 1.00 92.69 181 ALA A N 1
ATOM 1341 C CA . ALA A 1 181 ? -30.423 4.246 39.421 1.00 92.69 181 ALA A CA 1
ATOM 1342 C C . ALA A 1 181 ? -31.658 3.456 39.900 1.00 92.69 181 ALA A C 1
ATOM 1344 O O . ALA A 1 181 ? -32.454 3.969 40.687 1.00 92.69 181 ALA A O 1
ATOM 1345 N N . ALA A 1 182 ? -31.807 2.198 39.470 1.00 92.62 182 ALA A N 1
ATOM 1346 C CA . ALA A 1 182 ? -32.881 1.323 39.938 1.00 92.62 182 ALA A CA 1
ATOM 1347 C C . ALA A 1 182 ? -32.730 0.953 41.427 1.00 92.62 182 ALA A C 1
ATOM 1349 O O . ALA A 1 182 ? -33.716 0.956 42.164 1.00 92.62 182 ALA A O 1
ATOM 1350 N N . GLN A 1 183 ? -31.508 0.676 41.894 1.00 92.88 183 GLN A N 1
ATOM 1351 C CA . GLN A 1 183 ? -31.243 0.413 43.315 1.00 92.88 183 GLN A CA 1
ATOM 1352 C C . GLN A 1 183 ? -31.530 1.636 44.185 1.00 92.88 183 GLN A C 1
ATOM 1354 O O . GLN A 1 183 ? -32.203 1.515 45.209 1.00 92.88 183 GLN A O 1
ATOM 1359 N N . ASP A 1 184 ? -31.087 2.818 43.758 1.00 93.12 184 ASP A N 1
ATOM 1360 C CA . ASP A 1 184 ? -31.349 4.063 44.479 1.00 93.12 184 ASP A CA 1
ATOM 1361 C C . ASP A 1 184 ? -32.860 4.338 44.581 1.00 93.12 184 ASP A C 1
ATOM 1363 O O . ASP A 1 184 ? -33.344 4.734 45.645 1.00 93.12 184 ASP A O 1
ATOM 1367 N N . ALA A 1 185 ? -33.628 4.040 43.525 1.00 91.06 185 ALA A N 1
ATOM 1368 C CA . ALA A 1 185 ? -35.088 4.125 43.543 1.00 91.06 185 ALA A CA 1
ATOM 1369 C C . ALA A 1 185 ? -35.723 3.133 44.536 1.00 91.06 185 ALA A C 1
ATOM 1371 O O . ALA A 1 185 ? -36.565 3.530 45.343 1.00 91.06 185 ALA A O 1
ATOM 1372 N N . HIS A 1 186 ? -35.286 1.869 44.553 1.00 91.25 186 HIS A N 1
ATOM 1373 C CA . HIS A 1 186 ? -35.781 0.876 45.514 1.00 91.25 186 HIS A CA 1
ATOM 1374 C C . HIS A 1 186 ? -35.459 1.247 46.969 1.00 91.25 186 HIS A C 1
ATOM 1376 O O . HIS A 1 186 ? -36.314 1.118 47.850 1.00 91.25 186 HIS A O 1
ATOM 1382 N N . LEU A 1 187 ? -34.249 1.748 47.234 1.00 92.38 187 LEU A N 1
ATOM 1383 C CA . LEU A 1 187 ? -33.859 2.232 48.559 1.00 92.38 187 LEU A CA 1
ATOM 1384 C C . LEU A 1 187 ? -34.690 3.451 48.974 1.00 92.38 187 LEU A C 1
ATOM 1386 O O . LEU A 1 187 ? -35.101 3.553 50.134 1.00 92.38 187 LEU A O 1
ATOM 1390 N N . PHE A 1 188 ? -34.961 4.364 48.039 1.00 91.88 188 PHE A N 1
ATOM 1391 C CA . PHE A 1 188 ? -35.811 5.524 48.277 1.00 91.88 188 PHE A CA 1
ATOM 1392 C C . PHE A 1 188 ? -37.249 5.116 48.622 1.00 91.88 188 PHE A C 1
ATOM 1394 O O . PHE A 1 188 ? -37.782 5.568 49.637 1.00 91.88 188 PHE A O 1
ATOM 1401 N N . GLU A 1 189 ? -37.854 4.207 47.853 1.00 91.75 189 GLU A N 1
ATOM 1402 C CA . GLU A 1 189 ? -39.183 3.660 48.151 1.00 91.75 189 GLU A CA 1
ATOM 1403 C C . GLU A 1 189 ? -39.233 2.986 49.527 1.00 91.75 189 GLU A C 1
ATOM 1405 O O . GLU A 1 189 ? -40.171 3.213 50.296 1.00 91.75 189 GLU A O 1
ATOM 1410 N N . GLY A 1 190 ? -38.213 2.193 49.870 1.00 91.50 190 GLY A N 1
ATOM 1411 C CA . GLY A 1 190 ? -38.101 1.551 51.178 1.00 91.50 190 GLY A CA 1
ATOM 1412 C C . GLY A 1 190 ? -38.085 2.564 52.326 1.00 91.50 190 GLY A C 1
ATOM 1413 O O . GLY A 1 190 ? -38.854 2.434 53.281 1.00 91.50 190 GLY A O 1
ATOM 1414 N N . ARG A 1 191 ? -37.271 3.623 52.211 1.00 90.94 191 ARG A N 1
ATOM 1415 C CA . ARG A 1 191 ? -37.226 4.722 53.194 1.00 90.94 191 ARG A CA 1
ATOM 1416 C C . ARG A 1 191 ? -38.563 5.452 53.300 1.00 90.94 191 ARG A C 1
ATOM 1418 O O . ARG A 1 191 ? -38.998 5.759 54.408 1.00 90.94 191 ARG A O 1
ATOM 1425 N N . MET A 1 192 ? -39.229 5.696 52.170 1.00 90.12 192 MET A N 1
ATOM 1426 C CA . MET A 1 192 ? -40.538 6.350 52.125 1.00 90.12 192 MET A CA 1
ATOM 1427 C C . MET A 1 192 ? -41.593 5.534 52.885 1.00 90.12 192 MET A C 1
ATOM 1429 O O . MET A 1 192 ? -42.307 6.084 53.725 1.00 90.12 192 MET A O 1
ATOM 1433 N N . ARG A 1 193 ? -41.644 4.214 52.648 1.00 90.44 193 ARG A N 1
ATOM 1434 C CA . ARG A 1 193 ? -42.558 3.293 53.343 1.00 90.44 193 ARG A CA 1
ATOM 1435 C C . ARG A 1 193 ? -42.285 3.257 54.846 1.00 90.44 193 ARG A C 1
ATOM 1437 O O . ARG A 1 193 ? -43.221 3.399 55.624 1.00 90.44 193 ARG A O 1
ATOM 1444 N N . LEU A 1 194 ? -41.021 3.146 55.262 1.00 92.12 194 LEU A N 1
ATOM 1445 C CA . LEU A 1 194 ? -40.646 3.162 56.683 1.00 92.12 194 LEU A CA 1
ATOM 1446 C C . LEU A 1 194 ? -41.060 4.468 57.376 1.00 92.12 194 LEU A C 1
ATOM 1448 O O . LEU A 1 194 ? -41.685 4.432 58.435 1.00 92.12 194 LEU A O 1
ATOM 1452 N N . ALA A 1 195 ? -40.785 5.620 56.758 1.00 91.12 195 ALA A N 1
ATOM 1453 C CA . ALA A 1 195 ? -41.171 6.925 57.295 1.00 91.12 195 ALA A CA 1
ATOM 1454 C C . ALA A 1 195 ? -42.698 7.113 57.364 1.00 91.12 195 ALA A C 1
ATOM 1456 O O . ALA A 1 195 ? -43.207 7.843 58.217 1.00 91.12 195 ALA A O 1
ATOM 1457 N N . GLN A 1 196 ? -43.447 6.492 56.452 1.00 90.44 196 GLN A N 1
ATOM 1458 C CA . GLN A 1 196 ? -44.907 6.495 56.481 1.00 90.44 196 GLN A CA 1
ATOM 1459 C C . GLN A 1 196 ? -45.441 5.631 57.631 1.00 90.44 196 GLN A C 1
ATOM 1461 O O . GLN A 1 196 ? -46.267 6.110 58.406 1.00 90.44 196 GLN A O 1
ATOM 1466 N N . THR A 1 197 ? -44.919 4.413 57.807 1.00 91.88 197 THR A N 1
ATOM 1467 C CA . THR A 1 197 ? -45.286 3.531 58.926 1.00 91.88 197 THR A CA 1
ATOM 1468 C C . THR A 1 197 ? -44.959 4.165 60.277 1.00 91.88 197 THR A C 1
ATOM 1470 O O . THR A 1 197 ? -45.799 4.159 61.171 1.00 91.88 197 THR A O 1
ATOM 1473 N N . GLN A 1 198 ? -43.782 4.783 60.422 1.00 89.88 198 GLN A N 1
ATOM 1474 C CA . GLN A 1 198 ? -43.392 5.470 61.657 1.00 89.88 198 GLN A CA 1
ATOM 1475 C C . GLN A 1 198 ? -44.337 6.631 61.995 1.00 89.88 198 GLN A C 1
ATOM 1477 O O . GLN A 1 198 ? -44.742 6.771 63.145 1.00 89.88 198 GLN A O 1
ATOM 1482 N N . ARG A 1 199 ? -44.731 7.444 61.004 1.00 91.00 199 ARG A N 1
ATOM 1483 C CA . ARG A 1 199 ? -45.698 8.538 61.208 1.00 91.00 199 ARG A CA 1
ATOM 1484 C C . ARG A 1 199 ? -47.066 8.038 61.671 1.00 91.00 199 ARG A C 1
ATOM 1486 O O . ARG A 1 199 ? -47.681 8.688 62.506 1.00 91.00 199 ARG A O 1
ATOM 1493 N N . LEU A 1 200 ? -47.524 6.903 61.144 1.00 90.12 200 LEU A N 1
ATOM 1494 C CA . LEU A 1 200 ? -48.797 6.292 61.538 1.00 90.12 200 LEU A CA 1
ATOM 1495 C C . LEU A 1 200 ? -48.740 5.649 62.930 1.00 90.12 200 LEU A C 1
ATOM 1497 O O . LEU A 1 200 ? -49.725 5.705 63.657 1.00 90.12 200 LEU A O 1
ATOM 1501 N N . ALA A 1 201 ? -47.604 5.054 63.302 1.00 85.44 201 ALA A N 1
ATOM 1502 C CA . ALA A 1 201 ? -47.436 4.358 64.579 1.00 85.44 201 ALA A CA 1
ATOM 1503 C C . ALA A 1 201 ? -47.070 5.289 65.750 1.00 85.44 201 ALA A C 1
ATOM 1505 O O . ALA A 1 201 ? -47.415 4.993 66.888 1.00 85.44 201 ALA A O 1
ATOM 1506 N N . SER A 1 202 ? -46.404 6.422 65.491 1.00 85.31 202 SER A N 1
ATOM 1507 C CA . SER A 1 202 ? -45.971 7.380 66.521 1.00 85.31 202 SER A CA 1
ATOM 1508 C C . SER A 1 202 ? -47.054 7.860 67.502 1.00 85.31 202 SER A C 1
ATOM 1510 O O . SER A 1 202 ? -46.690 8.051 68.652 1.00 85.31 202 SER A O 1
ATOM 1512 N N . PRO A 1 203 ? -48.325 8.102 67.123 1.00 86.38 203 PRO A N 1
ATOM 1513 C CA . PRO A 1 203 ? -49.359 8.505 68.084 1.00 86.38 203 PRO A CA 1
ATOM 1514 C C . PRO A 1 203 ? -49.945 7.343 68.908 1.00 86.38 203 PRO A C 1
ATOM 1516 O O . PRO A 1 203 ? -50.788 7.588 69.766 1.00 86.38 203 PRO A O 1
ATOM 1519 N N . MET A 1 204 ? -49.566 6.090 68.626 1.00 79.69 204 MET A N 1
ATOM 1520 C CA . MET A 1 204 ? -50.004 4.902 69.378 1.00 79.69 204 MET A CA 1
ATOM 1521 C C . MET A 1 204 ? -49.017 4.482 70.479 1.00 79.69 204 MET A C 1
ATOM 1523 O O . MET A 1 204 ? -49.331 3.577 71.253 1.00 79.69 204 MET A O 1
ATOM 1527 N N . LEU A 1 205 ? -47.840 5.111 70.522 1.00 63.53 205 LEU A N 1
ATOM 1528 C CA . LEU A 1 205 ? -46.810 4.966 71.553 1.00 63.53 205 LEU A CA 1
ATOM 1529 C C . LEU A 1 205 ? -46.806 6.208 72.447 1.00 63.53 205 LEU A C 1
ATOM 1531 O O . LEU A 1 205 ? -46.563 6.035 73.659 1.00 63.53 205 LEU A O 1
#

Sequence (205 aa):
MISVPRWLLMALAAMFSGYHVVLGVSSLSTDVTASPWPIIVALVLYAVATVLSLWPARRARMPDWLAALDLAVGIVLPVLVTSQLDPSADNGYATWYVAAVGTLMTIAAARRQLVVAWAGVIVLAVQTVVWAGPLALGQLGVIGSLVWVGIAHMLSAALAGAARATRRYAQAEREAAAWQAAQDAHLFEGRMRLAQTQRLASPML